Protein AF-A0A1J8PNR6-F1 (afdb_monomer_lite)

InterPro domains:
  IPR013783 Immunoglobulin-like fold [G3DSA:2.60.40.10] (1-78)
  IPR015919 Cadherin-like superfamily [SSF49313] (78-175)
  IPR044016 Bacterial Ig-like domain 13 [PF19077] (1-77)

Organism: NCBI:txid2360

Foldseek 3Di:
DLAAQDPQDDDPDADPQKFKWKFKDFQNDDTDPIDGSVRVNCQCPDPPNFGKIWIKIWIAHPVGDIDIDIDIGTHDNDAKDWDDDDQEFEDEAQDDQPDFGDWTWIDDPPDDTLVQKFKDWDDDVSVQWDADGRTRTIGGPDGGHDWDWADKTWMWIAGNNGHIDIDIHTYTHDNWDWDKDKDWPQDDPPPDCDPRSVVPTDIDMDTDTPDDDPGD

Secondary structure (DSSP, 8-state):
--EES----PPPSPPTTPEEEEEEEETT-PBPPPB-HHHHHHHHHSTT--EEEEEEEEEE-TTS-EEEEEEEEEE--PPPEE----SEEEEETT--TTS-SEE--EESTT--TTTT-EEEE-SSGGGTEEE-TTT-EEEESS---S-EEEEEEEEEEE-TT--EEEEEEEEEEE--EEEEEEEEES--SSS---HHHHHH-EEEEEEEEES-----

pLDDT: mean 89.42, std 10.33, range [44.31, 98.19]

Structure (mmCIF, N/CA/C/O backbone):
data_AF-A0A1J8PNR6-F1
#
_entry.id   AF-A0A1J8PNR6-F1
#
loop_
_atom_site.group_PDB
_atom_site.id
_atom_site.type_symbol
_atom_site.label_atom_id
_atom_site.label_alt_id
_atom_site.label_comp_id
_atom_site.label_asym_id
_atom_site.label_entity_id
_atom_site.label_seq_id
_atom_site.pdbx_PDB_ins_code
_atom_site.Cartn_x
_atom_site.Cartn_y
_atom_site.Cartn_z
_atom_site.occupancy
_atom_site.B_iso_or_equiv
_atom_site.auth_seq_id
_atom_site.auth_comp_id
_atom_site.auth_asym_id
_atom_site.auth_atom_id
_atom_site.pdbx_PDB_model_num
ATOM 1 N N . ASP A 1 1 ? -11.892 -9.044 6.039 1.00 61.62 1 ASP A N 1
ATOM 2 C CA . ASP A 1 1 ? -10.917 -9.001 7.155 1.00 61.62 1 ASP A CA 1
ATOM 3 C C . ASP A 1 1 ? -11.499 -8.114 8.256 1.00 61.62 1 ASP A C 1
ATOM 5 O O . ASP A 1 1 ? -12.235 -7.190 7.960 1.00 61.62 1 ASP A O 1
ATOM 9 N N . ASN A 1 2 ? -11.293 -8.418 9.538 1.00 90.31 2 ASN A N 1
ATOM 10 C CA . ASN A 1 2 ? -11.679 -7.500 10.628 1.00 90.31 2 ASN A CA 1
ATOM 11 C C . ASN A 1 2 ? -10.461 -6.654 11.043 1.00 90.31 2 ASN A C 1
ATOM 13 O O . ASN A 1 2 ? -10.243 -6.456 12.233 1.00 90.31 2 ASN A O 1
ATOM 17 N N . ILE A 1 3 ? -9.630 -6.240 10.086 1.00 94.00 3 ILE A N 1
ATOM 18 C CA . ILE A 1 3 ? -8.398 -5.475 10.315 1.00 94.00 3 ILE A CA 1
ATOM 19 C C . ILE A 1 3 ? -8.701 -4.012 9.976 1.00 94.00 3 ILE A C 1
ATOM 21 O O . ILE A 1 3 ? -9.427 -3.744 9.021 1.00 94.00 3 ILE A O 1
ATOM 25 N N . THR A 1 4 ? -8.239 -3.073 10.795 1.00 94.38 4 THR A N 1
ATOM 26 C CA . THR A 1 4 ? -8.530 -1.645 10.631 1.00 94.38 4 THR A CA 1
ATOM 27 C C . THR A 1 4 ? -7.381 -0.799 11.153 1.00 94.38 4 THR A C 1
ATOM 29 O O . THR A 1 4 ? -6.812 -1.110 12.197 1.00 94.38 4 THR A O 1
ATOM 32 N N . ASN A 1 5 ? -7.117 0.323 10.490 1.00 94.12 5 ASN A N 1
ATOM 33 C CA . ASN A 1 5 ? -6.246 1.383 10.998 1.00 94.12 5 ASN A CA 1
ATOM 34 C C . ASN A 1 5 ? -6.935 2.378 11.936 1.00 94.12 5 ASN A C 1
ATOM 36 O O . ASN A 1 5 ? -6.314 3.290 12.483 1.00 94.12 5 ASN A O 1
ATOM 40 N N . ASN A 1 6 ? -8.237 2.209 12.147 1.00 93.00 6 ASN A N 1
ATOM 41 C CA . ASN A 1 6 ? -9.024 3.044 13.032 1.00 93.00 6 ASN A CA 1
ATOM 42 C C . ASN A 1 6 ? -9.866 2.171 13.958 1.00 93.00 6 ASN A C 1
ATOM 44 O O . ASN A 1 6 ? -10.861 1.570 13.548 1.00 93.00 6 ASN A O 1
ATOM 48 N N . GLY A 1 7 ? -9.474 2.134 15.229 1.00 91.81 7 GLY A N 1
ATOM 49 C CA . GLY A 1 7 ? -10.175 1.370 16.254 1.00 91.81 7 GLY A CA 1
ATOM 50 C C . GLY A 1 7 ? -11.389 2.079 16.853 1.00 91.81 7 GLY A C 1
ATOM 51 O O . GLY A 1 7 ? -12.021 1.516 17.739 1.00 91.81 7 GLY A O 1
ATOM 52 N N . ARG A 1 8 ? -11.735 3.305 16.431 1.00 92.31 8 ARG A N 1
ATOM 53 C CA . ARG A 1 8 ? -12.878 4.035 17.006 1.00 92.31 8 ARG A CA 1
ATOM 54 C C . ARG A 1 8 ? -14.197 3.342 16.669 1.00 92.31 8 ARG A C 1
ATOM 56 O O . ARG A 1 8 ? -14.485 3.042 15.513 1.00 92.31 8 ARG A O 1
ATOM 63 N N . LEU A 1 9 ? -15.042 3.180 17.683 1.00 92.69 9 LEU A N 1
ATOM 64 C CA . LEU A 1 9 ? -16.390 2.640 17.538 1.00 92.69 9 LEU A CA 1
ATOM 65 C C . LEU A 1 9 ? -17.426 3.756 17.626 1.00 92.69 9 LEU A C 1
ATOM 67 O O . LEU A 1 9 ? -17.323 4.661 18.451 1.00 92.69 9 LEU A O 1
ATOM 71 N N . THR A 1 10 ? -18.442 3.669 16.771 1.00 88.56 10 THR A N 1
ATOM 72 C CA . THR A 1 10 ? -19.614 4.545 16.833 1.00 88.56 10 THR A CA 1
ATOM 73 C C . THR A 1 10 ? -20.756 3.780 17.486 1.00 88.56 10 THR A C 1
ATOM 75 O O . THR A 1 10 ? -21.118 2.701 17.018 1.00 88.56 10 THR A O 1
ATOM 78 N N . VAL A 1 11 ? -21.329 4.338 18.552 1.00 89.31 11 VAL A N 1
ATOM 79 C CA . VAL A 1 11 ? -22.520 3.794 19.220 1.00 89.31 11 VAL A CA 1
ATOM 80 C C . VAL A 1 11 ? -23.723 4.611 18.764 1.00 89.31 11 VAL A C 1
ATOM 82 O O . VAL A 1 11 ? -23.753 5.826 18.944 1.00 89.31 11 VAL A O 1
ATOM 85 N N . ALA A 1 12 ? -24.690 3.954 18.130 1.00 86.31 12 ALA A N 1
ATOM 86 C CA . ALA A 1 12 ? -25.916 4.581 17.641 1.00 86.31 12 ALA A CA 1
ATOM 87 C C . ALA A 1 12 ? -27.102 4.287 18.574 1.00 86.31 12 ALA A C 1
ATOM 89 O O . ALA A 1 12 ? -27.049 3.349 19.365 1.00 86.31 12 ALA A O 1
ATOM 90 N N . ASN A 1 13 ? -28.188 5.056 18.429 1.00 83.69 13 ASN A N 1
ATOM 91 C CA . ASN A 1 13 ? -29.451 4.890 19.168 1.00 83.69 13 ASN A CA 1
ATOM 92 C C . ASN A 1 13 ? -29.333 5.051 20.695 1.00 83.69 13 ASN A C 1
ATOM 94 O O . ASN A 1 13 ? -30.033 4.379 21.445 1.00 83.69 13 ASN A O 1
ATOM 98 N N . VAL A 1 14 ? -28.455 5.949 21.144 1.00 85.75 14 VAL A N 1
ATOM 99 C CA . VAL A 1 14 ? -28.287 6.288 22.562 1.00 85.75 14 VAL A CA 1
ATOM 100 C C . VAL A 1 14 ? -29.229 7.440 22.916 1.00 85.75 14 VAL A C 1
ATOM 102 O O . VAL A 1 14 ? -29.242 8.461 22.222 1.00 85.75 14 VAL A O 1
ATOM 105 N N . SER A 1 15 ? -30.031 7.276 23.966 1.00 89.75 15 SER A N 1
ATOM 106 C CA . SER A 1 15 ? -30.947 8.306 24.459 1.00 89.75 15 SER A CA 1
ATOM 107 C C . SER A 1 15 ? -30.230 9.288 25.385 1.00 89.75 15 SER A C 1
ATOM 109 O O . SER A 1 15 ? -29.189 8.995 25.973 1.00 89.75 15 SER A O 1
ATOM 111 N N . ASN A 1 16 ? -30.788 10.492 25.528 1.00 83.88 16 ASN A N 1
ATOM 112 C CA . ASN A 1 16 ? -30.231 11.478 26.449 1.00 83.88 16 ASN A CA 1
ATOM 113 C C . ASN A 1 16 ? -30.354 10.983 27.901 1.00 83.88 16 ASN A C 1
ATOM 115 O O . ASN A 1 16 ? -31.462 10.719 28.364 1.00 83.88 16 ASN A O 1
ATOM 119 N N . GLY A 1 17 ? -29.227 10.909 28.611 1.00 84.81 17 GLY A N 1
ATOM 120 C CA . GLY A 1 17 ? -29.148 10.377 29.976 1.00 84.81 17 GLY A CA 1
ATOM 121 C C . GLY A 1 17 ? -28.680 8.922 30.072 1.00 84.81 17 GLY A C 1
ATOM 122 O O . GLY A 1 17 ? -28.432 8.459 31.184 1.00 84.81 17 GLY A O 1
ATOM 123 N N . ASP A 1 18 ? -28.502 8.223 28.947 1.00 93.50 18 ASP A N 1
ATOM 124 C CA . ASP A 1 18 ? -27.910 6.885 28.940 1.00 93.50 18 ASP A CA 1
ATOM 125 C C . ASP A 1 18 ? -26.406 6.951 29.240 1.00 93.50 18 ASP A C 1
ATOM 127 O O . ASP A 1 18 ? -25.687 7.854 28.801 1.00 93.50 18 ASP A O 1
ATOM 131 N N . THR A 1 19 ? -25.910 5.950 29.961 1.00 93.94 19 THR A N 1
ATOM 132 C CA . THR A 1 19 ? -24.484 5.778 30.252 1.00 93.94 19 THR A CA 1
ATOM 133 C C . THR A 1 19 ? -23.892 4.706 29.344 1.00 93.94 19 THR A C 1
ATOM 135 O O . THR A 1 19 ? -24.400 3.587 29.290 1.00 93.94 19 THR A O 1
ATOM 138 N N . ILE A 1 20 ? -22.789 5.025 28.658 1.00 95.31 20 ILE A N 1
ATOM 139 C CA . ILE A 1 20 ? -22.058 4.085 27.796 1.00 95.31 20 ILE A CA 1
ATOM 140 C C . ILE A 1 20 ? -20.791 3.622 28.511 1.00 95.31 20 ILE A C 1
ATOM 142 O O . ILE A 1 20 ? -19.950 4.438 28.889 1.00 95.31 20 ILE A O 1
ATOM 146 N N . THR A 1 21 ? -20.639 2.308 28.638 1.00 96.25 21 THR A N 1
ATOM 147 C CA . THR A 1 21 ? -19.470 1.654 29.229 1.00 96.25 21 THR A CA 1
ATOM 148 C C . THR A 1 21 ? -18.793 0.751 28.206 1.00 96.25 21 THR A C 1
ATOM 150 O O . THR A 1 21 ? -19.449 -0.052 27.544 1.00 96.25 21 THR A O 1
ATOM 153 N N . TYR A 1 22 ? -17.472 0.842 28.108 1.00 97.06 22 TYR A N 1
ATOM 154 C CA . TYR A 1 22 ? -16.640 -0.010 27.266 1.00 97.06 22 TYR A CA 1
ATOM 155 C C . TYR A 1 22 ? -15.868 -1.003 28.135 1.00 97.06 22 TYR A C 1
ATOM 157 O O . TYR A 1 22 ? -15.143 -0.614 29.049 1.00 97.06 22 TYR A O 1
ATOM 165 N N . LEU A 1 23 ? -15.998 -2.292 27.826 1.00 96.88 23 LEU A N 1
ATOM 166 C CA . LEU A 1 23 ? -15.181 -3.370 28.376 1.00 96.88 23 LEU A CA 1
ATOM 167 C C . LEU A 1 23 ? -14.271 -3.891 27.266 1.00 96.88 23 LEU A C 1
ATOM 169 O O . LEU A 1 23 ? -14.725 -4.560 26.334 1.00 96.88 23 LEU A O 1
ATOM 173 N N . VAL A 1 24 ? -12.987 -3.553 27.352 1.00 96.38 24 VAL A N 1
ATOM 174 C CA . VAL A 1 24 ? -11.998 -3.870 26.320 1.00 96.38 24 VAL A CA 1
ATOM 175 C C . VAL A 1 24 ? -11.143 -5.046 26.761 1.00 96.38 24 VAL A C 1
ATOM 177 O O . VAL A 1 24 ? -10.619 -5.058 27.868 1.00 96.38 24 VAL A O 1
ATOM 180 N N . THR A 1 25 ? -10.963 -6.018 25.878 1.00 95.88 25 THR A N 1
ATOM 181 C CA . THR A 1 25 ? -9.967 -7.082 26.017 1.00 95.88 25 THR A CA 1
ATOM 182 C C . THR A 1 25 ? -8.976 -6.960 24.868 1.00 95.88 25 THR A C 1
ATOM 184 O O . THR A 1 25 ? -9.392 -6.966 23.708 1.00 95.88 25 THR A O 1
ATOM 187 N N . LYS A 1 26 ? -7.683 -6.845 25.188 1.00 94.31 26 LYS A N 1
ATOM 188 C CA . LYS A 1 26 ? -6.588 -6.778 24.213 1.00 94.31 26 LYS A CA 1
ATOM 189 C C . LYS A 1 26 ? -5.807 -8.095 24.204 1.00 94.31 26 LYS A C 1
ATOM 191 O O . LYS A 1 26 ? -5.558 -8.659 25.267 1.00 94.31 26 LYS A O 1
ATOM 196 N N . ASP A 1 27 ? -5.457 -8.583 23.016 1.00 94.06 27 ASP A N 1
ATOM 197 C CA . ASP A 1 27 ? -4.595 -9.750 22.768 1.00 94.06 27 ASP A CA 1
ATOM 198 C C . ASP A 1 27 ? -4.999 -11.015 23.539 1.00 94.06 27 ASP A C 1
ATOM 200 O O . ASP A 1 27 ? -4.163 -11.773 24.025 1.00 94.06 27 ASP A O 1
ATOM 204 N N . ASN A 1 28 ? -6.314 -11.246 23.651 1.00 89.62 28 ASN A N 1
ATOM 205 C CA . ASN A 1 28 ? -6.910 -12.351 24.416 1.00 89.62 28 ASN A CA 1
ATOM 206 C C . ASN A 1 28 ? -6.508 -12.379 25.905 1.00 89.62 28 ASN A C 1
ATOM 208 O O . ASN A 1 28 ? -6.593 -13.422 26.554 1.00 89.62 28 ASN A O 1
ATOM 212 N N . GLY A 1 29 ? -6.067 -11.240 26.444 1.00 91.81 29 GLY A N 1
ATOM 213 C CA . GLY A 1 29 ? -5.767 -11.063 27.858 1.00 91.81 29 GLY A CA 1
ATOM 214 C C . GLY A 1 29 ? -7.022 -10.987 28.729 1.00 91.81 29 GLY A C 1
ATOM 215 O O . GLY A 1 29 ? -8.125 -11.367 28.335 1.00 91.81 29 GLY A O 1
ATOM 216 N N . MET A 1 30 ? -6.861 -10.471 29.945 1.00 92.88 30 MET A N 1
ATOM 217 C CA . MET A 1 30 ? -8.008 -10.170 30.802 1.00 92.88 30 MET A CA 1
ATOM 218 C C . MET A 1 30 ? -8.717 -8.890 30.337 1.00 92.88 30 MET A C 1
ATOM 220 O O . MET A 1 30 ? -8.054 -7.992 29.806 1.00 92.88 30 MET A O 1
ATOM 224 N N . PRO A 1 31 ? -10.037 -8.763 30.574 1.00 93.62 31 PRO A N 1
ATOM 225 C CA . PRO A 1 31 ? -10.732 -7.499 30.386 1.00 93.62 31 PRO A CA 1
ATOM 226 C C . PRO A 1 31 ? -10.074 -6.386 31.204 1.00 93.62 31 PRO A C 1
ATOM 228 O O . PRO A 1 31 ? -9.762 -6.560 32.385 1.00 93.62 31 PRO A O 1
ATOM 231 N N . LEU A 1 32 ? -9.872 -5.241 30.565 1.00 93.88 32 LEU A N 1
ATOM 232 C CA . LEU A 1 32 ? -9.411 -4.021 31.207 1.00 93.88 32 LEU A CA 1
ATOM 233 C C . LEU A 1 32 ? -10.507 -3.438 32.104 1.00 93.88 32 LEU A C 1
ATOM 235 O O . LEU A 1 32 ? -11.669 -3.854 32.069 1.00 93.88 32 LEU A O 1
ATOM 239 N N . VAL A 1 33 ? -10.124 -2.442 32.901 1.00 95.81 33 VAL A N 1
ATOM 240 C CA . VAL A 1 33 ? -11.075 -1.650 33.686 1.00 95.81 33 VAL A CA 1
ATOM 241 C C . VAL A 1 33 ? -12.100 -1.019 32.744 1.00 95.81 33 VAL A C 1
ATOM 243 O O . VAL A 1 33 ? -11.757 -0.594 31.643 1.00 95.81 33 VAL A O 1
ATOM 246 N N . ALA A 1 34 ? -13.358 -0.987 33.183 1.00 96.56 34 ALA A N 1
ATOM 247 C CA . ALA A 1 34 ? -14.445 -0.353 32.456 1.00 96.56 34 ALA A CA 1
ATOM 248 C C . ALA A 1 34 ? -14.114 1.112 32.139 1.00 96.56 34 ALA A C 1
ATOM 250 O O . ALA A 1 34 ? -13.692 1.852 33.023 1.00 96.56 34 ALA A O 1
ATOM 251 N N . MET A 1 35 ? -14.321 1.506 30.884 1.00 96.06 35 MET A N 1
ATOM 252 C CA . MET A 1 35 ? -13.993 2.837 30.373 1.00 96.06 35 MET A CA 1
ATOM 253 C C . MET A 1 35 ? -15.259 3.582 29.953 1.00 96.06 35 MET A C 1
ATOM 255 O O . MET A 1 35 ? -16.192 2.999 29.391 1.00 96.06 35 MET A O 1
ATOM 259 N N . THR A 1 36 ? -15.263 4.891 30.155 1.00 95.25 36 THR A N 1
ATOM 260 C CA . THR A 1 36 ? -16.152 5.823 29.455 1.00 95.25 36 THR A CA 1
ATOM 261 C C . THR A 1 36 ? -15.793 5.901 27.964 1.00 95.25 36 THR A C 1
ATOM 263 O O . THR A 1 36 ? -14.753 5.411 27.519 1.00 95.25 36 THR A O 1
ATOM 266 N N . ALA A 1 37 ? -16.638 6.550 27.159 1.00 92.19 37 ALA A N 1
ATOM 267 C CA . ALA A 1 37 ? -16.358 6.756 25.735 1.00 92.19 37 ALA A CA 1
ATOM 268 C C . ALA A 1 37 ? -15.079 7.583 25.471 1.00 92.19 37 ALA A C 1
ATOM 270 O O . ALA A 1 37 ? -14.366 7.332 24.495 1.00 92.19 37 ALA A O 1
ATOM 271 N N . GLU A 1 38 ? -14.778 8.557 26.334 1.00 93.19 38 GLU A N 1
ATOM 272 C CA . GLU A 1 38 ? -13.582 9.403 26.229 1.00 93.19 38 GLU A CA 1
ATOM 273 C C . GLU A 1 38 ? -12.309 8.628 26.590 1.00 93.19 38 GLU A C 1
ATOM 275 O O . GLU A 1 38 ? -11.324 8.663 25.847 1.00 93.19 38 GLU A O 1
ATOM 280 N N . GLU A 1 39 ? -12.352 7.856 27.678 1.00 95.44 39 GLU A N 1
ATOM 281 C CA . GLU A 1 39 ? -11.249 6.979 28.085 1.00 95.44 39 GLU A CA 1
ATOM 282 C C . GLU A 1 39 ? -10.976 5.907 27.030 1.00 95.44 39 GLU A C 1
ATOM 284 O O . GLU A 1 39 ? -9.821 5.678 26.678 1.00 95.44 39 GLU A O 1
ATOM 289 N N . TYR A 1 40 ? -12.025 5.310 26.457 1.00 94.94 40 TYR A N 1
ATOM 290 C CA . TYR A 1 40 ? -11.883 4.360 25.357 1.00 94.94 40 TYR A CA 1
ATOM 291 C C . TYR A 1 40 ? -11.219 4.994 24.130 1.00 94.94 40 TYR A C 1
ATOM 293 O O . TYR A 1 40 ? -10.303 4.409 23.551 1.00 94.94 40 TYR A O 1
ATOM 301 N N . THR A 1 41 ? -11.648 6.202 23.749 1.00 93.56 41 THR A N 1
ATOM 302 C CA . THR A 1 41 ? -11.045 6.929 22.623 1.00 93.56 41 THR A CA 1
ATOM 303 C C . THR A 1 41 ? -9.567 7.194 22.890 1.00 93.56 41 THR A C 1
ATOM 305 O O . THR A 1 41 ? -8.739 6.912 22.032 1.00 93.56 41 THR A O 1
ATOM 308 N N . THR A 1 42 ? -9.228 7.654 24.094 1.00 94.00 42 THR A N 1
ATOM 309 C CA . THR A 1 42 ? -7.837 7.890 24.504 1.00 94.00 42 THR A CA 1
ATOM 310 C C . THR A 1 42 ? -7.017 6.602 24.454 1.00 94.00 42 THR A C 1
ATOM 312 O O . THR A 1 42 ? -5.907 6.590 23.918 1.00 94.00 42 THR A O 1
ATOM 315 N N . TYR A 1 43 ? -7.577 5.501 24.960 1.00 93.25 43 TYR A N 1
ATOM 316 C CA . TYR A 1 43 ? -6.927 4.196 24.981 1.00 93.25 43 TYR A CA 1
ATOM 317 C C . TYR A 1 43 ? -6.620 3.688 23.567 1.00 93.25 43 TYR A C 1
ATOM 319 O O . TYR A 1 43 ? -5.476 3.328 23.283 1.00 93.25 43 TYR A O 1
ATOM 327 N N . ILE A 1 44 ? -7.604 3.716 22.663 1.00 92.88 44 ILE A N 1
ATOM 328 C CA . ILE A 1 44 ? -7.469 3.150 21.313 1.00 92.88 44 ILE A CA 1
ATOM 329 C C . ILE A 1 44 ? -6.595 3.996 20.373 1.00 92.88 44 ILE A C 1
ATOM 331 O O . ILE A 1 44 ? -6.188 3.509 19.324 1.00 92.88 44 ILE A O 1
ATOM 335 N N . THR A 1 45 ? -6.286 5.247 20.733 1.00 91.00 45 THR A N 1
ATOM 336 C CA . THR A 1 45 ? -5.393 6.129 19.955 1.00 91.00 45 THR A CA 1
ATOM 337 C C . THR A 1 45 ? -3.987 6.282 20.540 1.00 91.00 45 THR A C 1
ATOM 339 O O . THR A 1 45 ? -3.148 6.929 19.916 1.00 91.00 45 THR A O 1
ATOM 342 N N . SER A 1 46 ? -3.723 5.729 21.729 1.00 88.69 46 SER A N 1
ATOM 343 C CA . SER A 1 46 ? -2.412 5.793 22.402 1.00 88.69 46 SER A CA 1
ATOM 344 C C . SER A 1 46 ? -1.317 5.011 21.657 1.00 88.69 46 SER A C 1
ATOM 346 O O . SER A 1 46 ? -1.612 4.330 20.686 1.00 88.69 46 SER A O 1
ATOM 348 N N . ASP A 1 47 ? -0.043 5.103 22.049 1.00 80.94 47 ASP A N 1
ATOM 349 C CA . ASP A 1 47 ? 1.047 4.336 21.414 1.00 80.94 47 ASP A CA 1
ATOM 350 C C . ASP A 1 47 ? 1.019 2.837 21.769 1.00 80.94 47 ASP A C 1
ATOM 352 O O . ASP A 1 47 ? 0.505 2.444 22.813 1.00 80.94 47 ASP A O 1
ATOM 356 N N . ASN A 1 48 ? 1.598 1.984 20.907 1.00 77.12 48 ASN A N 1
ATOM 357 C CA . ASN A 1 48 ? 1.618 0.513 21.065 1.00 77.12 48 ASN A CA 1
ATOM 358 C C . ASN A 1 48 ? 0.217 -0.121 21.204 1.00 77.12 48 ASN A C 1
ATOM 360 O O . ASN A 1 48 ? -0.004 -1.110 21.911 1.00 77.12 48 ASN A O 1
ATOM 364 N N . LYS A 1 49 ? -0.747 0.483 20.514 1.00 86.75 49 LYS A N 1
ATOM 365 C CA . LYS A 1 49 ? -2.157 0.098 20.471 1.00 86.75 49 LYS A CA 1
ATOM 366 C C . LYS A 1 49 ? -2.482 -0.944 19.409 1.00 86.75 49 LYS A C 1
ATOM 368 O O . LYS A 1 49 ? -3.579 -1.470 19.434 1.00 86.75 49 LYS A O 1
ATOM 373 N N . ASP A 1 50 ? -1.546 -1.314 18.551 1.00 93.00 50 ASP A N 1
ATOM 374 C CA . ASP A 1 50 ? -1.795 -2.377 17.579 1.00 93.00 50 ASP A CA 1
ATOM 375 C C . ASP A 1 50 ? -2.011 -3.720 18.297 1.00 93.00 50 ASP A C 1
ATOM 377 O O . ASP A 1 50 ? -1.522 -3.922 19.417 1.00 93.00 50 ASP A O 1
ATOM 381 N N . GLY A 1 51 ? -2.799 -4.608 17.693 1.00 93.56 51 GLY A N 1
ATOM 382 C CA . GLY A 1 51 ? -3.118 -5.926 18.243 1.00 93.56 51 GLY A CA 1
ATOM 383 C C . GLY A 1 51 ? -4.584 -6.320 18.093 1.00 93.56 51 GLY A C 1
ATOM 384 O O . GLY A 1 51 ? -5.372 -5.670 17.406 1.00 93.56 51 GLY A O 1
ATOM 385 N N . ASN A 1 52 ? -4.963 -7.413 18.749 1.00 95.19 52 ASN A N 1
ATOM 386 C CA . ASN A 1 52 ? -6.317 -7.956 18.685 1.00 95.19 52 ASN A CA 1
ATOM 387 C C . ASN A 1 52 ? -7.199 -7.335 19.767 1.00 95.19 52 ASN A C 1
ATOM 389 O O . ASN A 1 52 ? -6.847 -7.338 20.944 1.00 95.19 52 ASN A O 1
ATOM 393 N N . TYR A 1 53 ? -8.387 -6.880 19.387 1.00 96.31 53 TYR A N 1
ATOM 394 C CA . TYR A 1 53 ? -9.351 -6.245 20.273 1.00 96.31 53 TYR A CA 1
ATOM 395 C C . TYR A 1 53 ? -10.671 -7.002 20.287 1.00 96.31 53 TYR A C 1
ATOM 397 O O . TYR A 1 53 ? -11.208 -7.389 19.249 1.00 96.31 53 TYR A O 1
ATOM 405 N N . SER A 1 54 ? -11.224 -7.146 21.486 1.00 96.62 54 SER A N 1
ATOM 406 C CA . SER A 1 54 ? -12.606 -7.541 21.734 1.00 96.62 54 SER A CA 1
ATOM 407 C C . SER A 1 54 ? -13.229 -6.496 22.650 1.00 96.62 54 SER A C 1
ATOM 409 O O . SER A 1 54 ? -12.833 -6.353 23.807 1.00 96.62 54 SER A O 1
ATOM 411 N N . VAL A 1 55 ? -14.153 -5.707 22.109 1.00 96.69 55 VAL A N 1
ATOM 412 C CA . VAL A 1 55 ? -14.765 -4.569 22.796 1.00 96.69 55 VAL A CA 1
ATOM 413 C C . VAL A 1 55 ? -16.243 -4.858 22.992 1.00 96.69 55 VAL A C 1
ATOM 415 O O . VAL A 1 55 ? -17.005 -4.913 22.023 1.00 96.69 55 VAL A O 1
ATOM 418 N N . LYS A 1 56 ? -16.650 -5.051 24.250 1.00 96.69 56 LYS A N 1
ATOM 419 C CA . LYS A 1 56 ? -18.060 -5.088 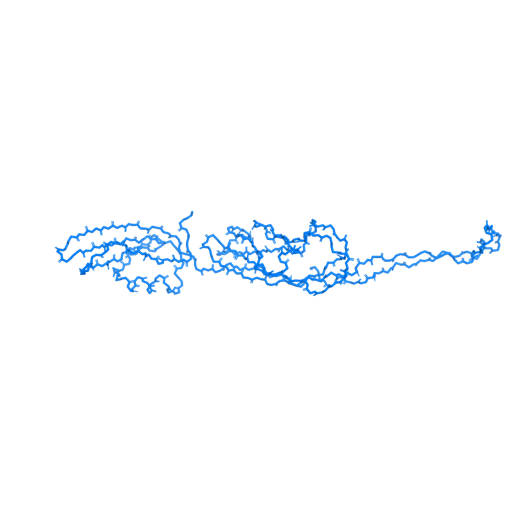24.635 1.00 96.69 56 LYS A CA 1
ATOM 420 C C . LYS A 1 56 ? -18.492 -3.683 25.035 1.00 96.69 56 LYS A C 1
ATOM 422 O O . LYS A 1 56 ? -17.947 -3.110 25.974 1.00 96.69 56 LYS A O 1
ATOM 427 N N . VAL A 1 57 ? -19.476 -3.146 24.332 1.00 96.69 57 VAL A N 1
ATOM 428 C CA . VAL A 1 57 ? -20.121 -1.874 24.657 1.00 96.69 57 VAL A CA 1
ATOM 429 C C . VAL A 1 57 ? -21.412 -2.182 25.396 1.00 96.69 57 VAL A C 1
ATOM 431 O O . VAL A 1 57 ? -22.219 -2.960 24.898 1.00 96.69 57 VAL A O 1
ATOM 434 N N . ILE A 1 58 ? -21.597 -1.583 26.567 1.00 95.56 58 ILE A N 1
ATOM 435 C CA . ILE A 1 58 ? -22.800 -1.694 27.392 1.00 95.56 58 ILE A CA 1
ATOM 436 C C . ILE A 1 58 ? -23.438 -0.310 27.466 1.00 95.56 58 ILE A C 1
ATOM 438 O O . ILE A 1 58 ? -22.768 0.663 27.811 1.00 95.56 58 ILE A O 1
ATOM 442 N N . VAL A 1 59 ? -24.724 -0.226 27.146 1.00 95.75 59 VAL A N 1
ATOM 443 C CA . VAL A 1 59 ? -25.543 0.977 27.307 1.00 95.75 59 VAL A CA 1
ATOM 444 C C . VAL A 1 59 ? -26.515 0.727 28.448 1.00 95.75 59 VAL A C 1
ATOM 446 O O . VAL A 1 59 ? -27.221 -0.281 28.433 1.00 95.75 59 VAL A O 1
ATOM 449 N N . THR A 1 60 ? -26.539 1.634 29.419 1.00 95.12 60 THR A N 1
ATOM 450 C CA 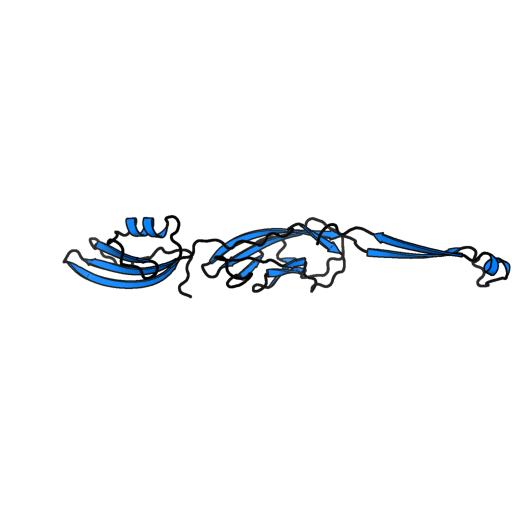. THR A 1 60 ? -27.439 1.592 30.574 1.00 95.12 60 THR A CA 1
ATOM 451 C C . THR A 1 60 ? -28.325 2.828 30.553 1.00 95.12 60 THR A C 1
ATOM 453 O O . THR A 1 60 ? -27.798 3.942 30.577 1.00 95.12 60 THR A O 1
ATOM 456 N N . ASP A 1 61 ? -29.643 2.651 30.512 1.00 94.00 61 ASP A N 1
ATOM 457 C CA . ASP A 1 61 ? -30.579 3.776 30.573 1.00 94.00 61 ASP A CA 1
ATOM 458 C C . ASP A 1 61 ? -30.675 4.373 31.990 1.00 94.00 61 ASP A C 1
ATOM 460 O O . ASP A 1 61 ? -30.181 3.811 32.973 1.00 94.00 61 ASP A O 1
ATOM 464 N N . ALA A 1 62 ? -31.341 5.523 32.118 1.00 91.75 62 ALA A N 1
ATOM 465 C CA . ALA A 1 62 ? -31.524 6.192 33.409 1.00 91.75 62 ALA A CA 1
ATOM 466 C C . ALA A 1 62 ? -32.332 5.367 34.438 1.00 91.75 62 ALA A C 1
ATOM 468 O O . ALA A 1 62 ? -32.266 5.650 35.635 1.00 91.75 62 ALA A O 1
ATOM 469 N N . ALA A 1 63 ? -33.097 4.365 33.990 1.00 93.69 63 ALA A N 1
ATOM 470 C CA . ALA A 1 63 ? -33.843 3.442 34.845 1.00 93.69 63 ALA A CA 1
ATOM 471 C C . ALA A 1 63 ? -33.022 2.196 35.244 1.00 93.69 63 ALA A C 1
ATOM 473 O O . ALA A 1 63 ? -33.482 1.406 36.070 1.00 93.69 63 ALA A O 1
ATOM 474 N N . GLY A 1 64 ? -31.810 2.033 34.701 1.00 92.69 64 GLY A N 1
ATOM 475 C CA . GLY A 1 64 ? -30.908 0.914 34.959 1.00 92.69 64 GLY A CA 1
ATOM 476 C C . GLY A 1 64 ? -31.066 -0.278 34.010 1.00 92.69 64 GLY A C 1
ATOM 477 O O . GLY A 1 64 ? -30.433 -1.309 34.245 1.00 92.69 64 GLY A O 1
ATOM 478 N N . ASN A 1 65 ? -31.876 -0.180 32.951 1.00 93.69 65 ASN A N 1
ATOM 479 C CA . ASN A 1 65 ? -31.962 -1.235 31.939 1.00 93.69 65 ASN A CA 1
ATOM 480 C C . ASN A 1 65 ? -30.698 -1.236 31.084 1.00 93.69 65 ASN A C 1
ATOM 482 O O . ASN A 1 65 ? -30.216 -0.175 30.690 1.00 93.69 65 ASN A O 1
ATOM 486 N N . THR A 1 66 ? -30.186 -2.424 30.765 1.00 94.94 66 THR A N 1
ATOM 487 C CA . THR A 1 66 ? -28.939 -2.573 30.014 1.00 94.94 66 THR A CA 1
ATOM 488 C C . THR A 1 66 ? -29.141 -3.273 28.675 1.00 94.94 66 THR A C 1
ATOM 490 O O . THR A 1 66 ? -29.970 -4.171 28.529 1.00 94.94 66 THR A O 1
ATOM 493 N N . SER A 1 67 ? -28.337 -2.873 27.695 1.00 94.75 67 SER A N 1
ATOM 494 C CA . SER A 1 67 ? -28.137 -3.575 26.428 1.00 94.75 67 SER A CA 1
ATOM 495 C C . SER A 1 67 ? -26.645 -3.631 26.129 1.00 94.75 67 SER A C 1
ATOM 497 O O . SER A 1 67 ? -25.924 -2.683 26.440 1.00 94.75 67 SER A O 1
ATOM 499 N N . ASP A 1 68 ? -26.171 -4.702 25.493 1.00 95.25 68 ASP A N 1
ATOM 500 C CA . ASP A 1 68 ? -24.765 -4.829 25.118 1.00 95.25 68 ASP A CA 1
ATOM 501 C C . ASP A 1 68 ? -24.540 -5.311 23.682 1.00 95.25 68 ASP A C 1
ATOM 503 O O . ASP A 1 68 ? -25.386 -5.964 23.073 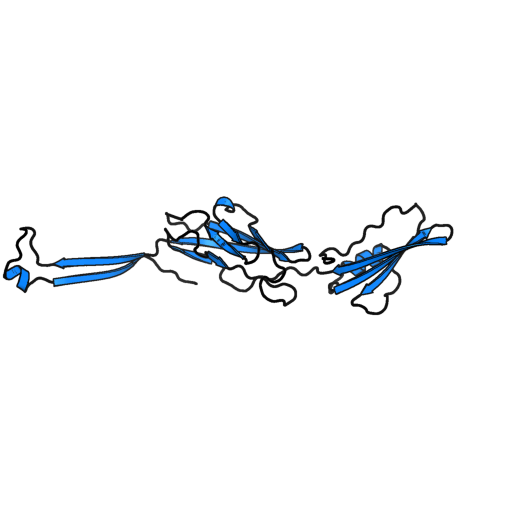1.00 95.25 68 ASP A O 1
ATOM 507 N N . ALA A 1 69 ? -23.377 -4.957 23.136 1.00 95.56 69 ALA A N 1
ATOM 508 C CA . ALA A 1 69 ? -22.904 -5.385 21.826 1.00 95.56 69 ALA A CA 1
ATOM 509 C C . ALA A 1 69 ? -21.406 -5.701 21.883 1.00 95.56 69 ALA A C 1
ATOM 511 O O . ALA A 1 69 ? -20.646 -5.013 22.562 1.00 95.56 69 ALA A O 1
ATOM 512 N N . LEU A 1 70 ? -20.972 -6.725 21.147 1.00 95.25 70 LEU A N 1
ATOM 513 C CA . LEU A 1 70 ? -19.574 -7.147 21.073 1.00 95.25 70 LEU A CA 1
ATOM 514 C C . LEU A 1 70 ? -19.015 -6.904 19.669 1.00 95.25 70 LEU A C 1
ATOM 516 O O . LEU A 1 70 ? -19.604 -7.345 18.680 1.00 95.25 70 LEU A O 1
ATOM 520 N N . LYS A 1 71 ? -17.851 -6.258 19.582 1.00 95.88 71 LYS A N 1
ATOM 521 C CA . LYS A 1 71 ? -17.103 -6.085 18.333 1.00 95.88 71 LYS A CA 1
ATOM 522 C C . LYS A 1 71 ? -15.670 -6.570 18.508 1.00 95.88 71 LYS A C 1
ATOM 524 O O . LYS A 1 71 ? -14.976 -6.143 19.425 1.00 95.88 71 LYS A O 1
ATOM 529 N N . THR A 1 72 ? -15.227 -7.428 17.595 1.00 95.94 72 THR A N 1
ATOM 530 C CA . THR A 1 72 ? -13.843 -7.905 17.526 1.00 95.94 72 THR A CA 1
ATOM 531 C C . THR A 1 72 ? -13.154 -7.378 16.274 1.00 95.94 72 THR A C 1
ATOM 533 O O . THR A 1 72 ? -13.761 -7.401 15.198 1.00 95.94 72 THR A O 1
ATOM 536 N N . PHE A 1 73 ? -11.910 -6.924 16.400 1.00 95.88 73 PHE A N 1
ATOM 537 C CA . PHE A 1 73 ? -11.093 -6.434 15.287 1.00 95.88 73 PHE A CA 1
ATOM 538 C C . PHE A 1 73 ? -9.598 -6.510 15.609 1.00 95.88 73 PHE A C 1
ATOM 540 O O . PHE A 1 73 ? -9.223 -6.633 16.771 1.00 95.88 73 PHE A O 1
ATOM 547 N N . VAL A 1 74 ? -8.754 -6.436 14.586 1.00 95.12 74 VAL A N 1
ATOM 548 C CA . VAL A 1 74 ? -7.315 -6.198 14.716 1.00 95.12 74 VAL A CA 1
ATOM 549 C C . VAL A 1 74 ? -7.082 -4.726 14.423 1.00 95.12 74 VAL A C 1
ATOM 551 O O . VAL A 1 74 ? -7.500 -4.241 13.371 1.00 95.12 74 VAL A O 1
ATOM 554 N N . LEU A 1 75 ? -6.484 -4.016 15.372 1.00 95.19 75 LEU A N 1
ATOM 555 C CA . LEU A 1 75 ? -6.013 -2.659 15.154 1.00 95.19 75 LEU A CA 1
ATOM 556 C C . LEU A 1 75 ? -4.585 -2.731 14.639 1.00 95.19 75 LEU A C 1
ATOM 558 O O . LEU A 1 75 ? -3.740 -3.367 15.269 1.00 95.19 75 LEU A O 1
ATOM 562 N N . ASP A 1 76 ? -4.342 -2.066 13.528 1.00 94.44 76 ASP A N 1
ATOM 563 C CA . ASP A 1 76 ? -3.021 -1.925 12.947 1.00 94.44 76 ASP A CA 1
ATOM 564 C C . ASP A 1 76 ? -2.876 -0.508 12.404 1.00 94.44 76 ASP A C 1
ATOM 566 O O . ASP A 1 76 ? -3.514 -0.132 11.425 1.00 94.44 76 ASP A O 1
ATOM 570 N N . THR A 1 77 ? -2.085 0.299 13.100 1.00 94.25 77 THR A N 1
ATOM 571 C CA . THR A 1 77 ? -1.837 1.708 12.775 1.00 94.25 77 THR A CA 1
ATOM 572 C C . THR A 1 77 ? -0.445 1.932 12.197 1.00 94.25 77 THR A C 1
ATOM 574 O O . THR A 1 77 ? -0.003 3.080 12.063 1.00 94.25 77 THR A O 1
ATOM 577 N N . THR A 1 78 ? 0.272 0.850 11.901 1.00 93.00 78 THR A N 1
ATOM 578 C CA . THR A 1 78 ? 1.641 0.904 11.412 1.00 93.00 78 THR A CA 1
ATOM 579 C C . THR A 1 78 ? 1.616 1.028 9.895 1.00 93.00 78 THR A C 1
ATOM 581 O O . THR A 1 78 ? 1.027 0.223 9.199 1.00 93.00 78 THR A O 1
ATOM 584 N N . ASN A 1 79 ? 2.250 2.070 9.354 1.00 95.69 79 ASN A N 1
ATOM 585 C CA . ASN A 1 79 ? 2.377 2.182 7.902 1.00 95.69 79 ASN A CA 1
ATOM 586 C C . ASN A 1 79 ? 3.332 1.105 7.367 1.00 95.69 79 ASN A C 1
ATOM 588 O O . ASN A 1 79 ? 4.363 0.858 8.009 1.00 95.69 79 ASN A O 1
ATOM 592 N N . PRO A 1 80 ? 3.104 0.602 6.141 1.00 97.12 80 PRO A N 1
ATOM 593 C CA . PRO A 1 80 ? 4.078 -0.245 5.475 1.00 97.12 80 PRO A CA 1
ATOM 594 C C . PRO A 1 80 ? 5.399 0.502 5.248 1.00 97.12 80 PRO A C 1
ATOM 596 O O . PRO A 1 80 ? 5.466 1.740 5.189 1.00 97.12 80 PRO A O 1
ATOM 599 N N . ILE A 1 81 ? 6.476 -0.261 5.104 1.00 96.69 81 ILE A N 1
ATOM 600 C CA . ILE A 1 81 ? 7.836 0.245 4.924 1.00 96.69 81 ILE A CA 1
ATOM 601 C C . ILE A 1 81 ? 8.359 -0.254 3.583 1.00 96.69 81 ILE A C 1
ATOM 603 O O . ILE A 1 81 ? 8.396 -1.456 3.352 1.00 96.69 81 ILE A O 1
ATOM 607 N N . PHE A 1 82 ? 8.782 0.665 2.714 1.00 97.19 82 PHE A N 1
ATOM 608 C CA . PHE A 1 82 ? 9.483 0.307 1.481 1.00 97.19 82 PHE A CA 1
ATOM 609 C C . PHE A 1 82 ? 10.896 -0.201 1.773 1.00 97.19 82 PHE A C 1
ATOM 611 O O . PHE A 1 82 ? 11.595 0.351 2.632 1.00 97.19 82 PHE A O 1
ATOM 618 N N . ASP A 1 83 ? 11.332 -1.195 1.007 1.00 94.88 83 ASP A N 1
ATOM 619 C CA . ASP A 1 83 ? 12.703 -1.687 1.043 1.00 94.88 83 ASP A CA 1
ATOM 620 C C . ASP A 1 83 ? 13.692 -0.613 0.568 1.00 94.88 83 ASP A C 1
ATOM 622 O O . ASP A 1 83 ? 13.388 0.287 -0.223 1.00 94.88 83 ASP A O 1
ATOM 626 N N . GLN A 1 84 ? 14.925 -0.694 1.070 1.00 93.00 84 GLN A N 1
ATOM 627 C CA . GLN A 1 84 ? 15.971 0.247 0.685 1.00 93.00 84 GLN A CA 1
ATOM 628 C C . GLN A 1 84 ? 16.501 -0.088 -0.711 1.00 93.00 84 GLN A C 1
ATOM 630 O O . GLN A 1 84 ? 17.315 -0.995 -0.878 1.00 93.00 84 GLN A O 1
ATOM 635 N N . GLN A 1 85 ? 16.088 0.701 -1.701 1.00 92.19 85 GLN A N 1
ATOM 636 C CA . GLN A 1 85 ? 16.561 0.609 -3.082 1.00 92.19 85 GLN A CA 1
ATOM 637 C C . GLN A 1 85 ? 16.733 1.993 -3.719 1.00 92.19 85 GLN A C 1
ATOM 639 O O . GLN A 1 85 ? 16.167 2.986 -3.256 1.00 92.19 85 GLN A O 1
ATOM 644 N N . SER A 1 86 ? 17.523 2.077 -4.795 1.00 92.88 86 SER A N 1
ATOM 645 C CA . SER A 1 86 ? 17.713 3.337 -5.524 1.00 92.88 86 SER A CA 1
ATOM 646 C C . SER A 1 86 ? 16.398 3.817 -6.126 1.00 92.88 86 SER A C 1
ATOM 648 O O . SER A 1 86 ? 15.741 3.088 -6.859 1.00 92.88 86 SER A O 1
ATOM 650 N N . THR A 1 87 ? 16.045 5.075 -5.881 1.00 93.62 87 THR A N 1
ATOM 651 C CA . THR A 1 87 ? 14.835 5.710 -6.426 1.00 93.62 87 THR A CA 1
ATOM 652 C C . THR A 1 87 ? 15.123 6.558 -7.664 1.00 93.62 87 THR A C 1
ATOM 654 O O . THR A 1 87 ? 14.223 7.203 -8.196 1.00 93.62 87 THR A O 1
ATOM 657 N N . THR A 1 88 ? 16.381 6.588 -8.115 1.00 93.12 88 THR A N 1
ATOM 658 C CA . THR A 1 88 ? 16.790 7.214 -9.376 1.00 93.12 88 THR A CA 1
ATOM 659 C C . THR A 1 88 ? 17.138 6.116 -10.365 1.00 93.12 88 THR A C 1
ATOM 661 O O . THR A 1 88 ? 18.069 5.347 -10.129 1.00 93.12 88 THR A O 1
ATOM 664 N N . ILE A 1 89 ? 16.398 6.053 -11.467 1.00 91.38 89 ILE A N 1
ATOM 665 C CA . ILE A 1 89 ? 16.488 4.982 -12.458 1.00 91.38 89 ILE A CA 1
ATOM 666 C C . ILE A 1 89 ? 16.928 5.570 -13.795 1.00 91.38 89 ILE A C 1
ATOM 668 O O . ILE A 1 89 ? 16.402 6.590 -14.233 1.00 91.38 89 ILE A O 1
ATOM 672 N N . ASN A 1 90 ? 17.861 4.907 -14.477 1.00 91.12 90 ASN A N 1
ATOM 673 C CA . ASN A 1 90 ? 18.204 5.213 -15.863 1.00 91.12 90 ASN A CA 1
ATOM 674 C C . ASN A 1 90 ? 17.757 4.063 -16.766 1.00 91.12 90 ASN A C 1
ATOM 676 O O . ASN A 1 90 ? 18.173 2.927 -16.554 1.00 91.12 90 ASN A O 1
ATOM 680 N N . ILE A 1 91 ? 16.971 4.357 -17.802 1.00 90.31 91 ILE A N 1
ATOM 681 C CA . ILE A 1 91 ? 16.591 3.373 -18.821 1.00 90.31 91 ILE A CA 1
ATOM 682 C C . ILE A 1 91 ? 17.039 3.814 -20.224 1.00 90.31 91 ILE A C 1
ATOM 684 O O . ILE A 1 91 ? 17.064 5.012 -20.515 1.00 90.31 91 ILE A O 1
ATOM 688 N N . PRO A 1 92 ? 17.391 2.884 -21.126 1.00 90.38 92 PRO A N 1
ATOM 689 C CA . PRO A 1 92 ? 17.634 3.217 -22.525 1.00 90.38 92 PRO A CA 1
ATOM 690 C C . PRO A 1 92 ? 16.357 3.658 -23.259 1.00 90.38 92 PRO A C 1
ATOM 692 O O . PRO A 1 92 ? 15.255 3.203 -22.950 1.00 90.38 92 PRO A O 1
ATOM 695 N N . ILE A 1 93 ? 16.507 4.492 -24.290 1.00 91.88 93 ILE A N 1
ATOM 696 C CA . ILE A 1 93 ? 15.455 4.681 -25.302 1.00 91.88 93 ILE A CA 1
ATOM 697 C C . ILE A 1 93 ? 15.124 3.349 -25.999 1.00 91.88 93 ILE A C 1
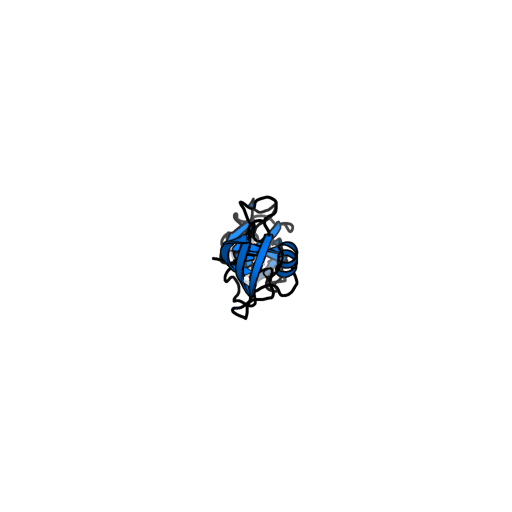ATOM 699 O O . ILE A 1 93 ? 15.973 2.466 -26.122 1.00 91.88 93 ILE A O 1
ATOM 703 N N . ASN A 1 94 ? 13.908 3.238 -26.533 1.00 92.50 94 ASN A N 1
ATOM 704 C CA . ASN A 1 94 ? 13.438 2.122 -27.362 1.00 92.50 94 ASN A CA 1
ATOM 705 C C . ASN A 1 94 ? 13.392 0.747 -26.670 1.00 92.50 94 ASN A C 1
ATOM 707 O O . ASN A 1 94 ? 13.373 -0.281 -27.349 1.00 92.50 94 ASN A O 1
ATOM 711 N N . VAL A 1 95 ? 13.345 0.704 -25.336 1.00 90.62 95 VAL A N 1
ATOM 712 C CA . VAL A 1 95 ? 13.109 -0.549 -24.604 1.00 90.62 95 VAL A CA 1
ATOM 713 C C . VAL A 1 95 ? 11.645 -1.004 -24.720 1.00 90.62 95 VAL A C 1
ATOM 715 O O . VAL A 1 95 ? 10.748 -0.158 -24.819 1.00 90.62 95 VAL A O 1
ATOM 718 N N . PRO A 1 96 ? 11.366 -2.322 -24.710 1.00 94.81 96 PRO A N 1
ATOM 719 C CA . PRO A 1 96 ? 10.001 -2.841 -24.666 1.00 94.81 96 PRO A CA 1
ATOM 720 C C . PRO A 1 96 ? 9.216 -2.332 -23.449 1.00 94.81 96 PRO A C 1
ATOM 722 O O . PRO A 1 96 ? 9.759 -2.180 -22.361 1.00 94.81 96 PRO A O 1
ATOM 725 N N . ILE A 1 97 ? 7.900 -2.166 -23.591 1.00 94.56 97 ILE A N 1
ATOM 726 C CA . ILE A 1 97 ? 7.012 -1.760 -22.480 1.00 94.56 97 ILE A CA 1
ATOM 727 C C . ILE A 1 97 ? 6.891 -2.809 -21.360 1.00 94.56 97 ILE A C 1
ATOM 729 O O . ILE A 1 97 ? 6.356 -2.524 -20.297 1.00 94.56 97 ILE A O 1
ATOM 733 N N . THR A 1 98 ? 7.380 -4.029 -21.586 1.00 95.19 98 THR A N 1
ATOM 734 C CA . THR A 1 98 ? 7.468 -5.089 -20.571 1.00 95.19 98 THR A CA 1
ATOM 735 C C . THR A 1 98 ? 8.726 -4.978 -19.710 1.00 95.19 98 THR A C 1
ATOM 737 O O . THR A 1 98 ? 8.916 -5.789 -18.808 1.00 95.19 98 THR A O 1
ATOM 740 N N . THR A 1 99 ? 9.621 -4.030 -20.001 1.00 94.62 99 THR A N 1
ATOM 741 C CA . THR A 1 99 ? 10.813 -3.786 -19.190 1.00 94.62 99 THR A CA 1
ATOM 742 C C . THR A 1 99 ? 10.406 -3.238 -17.826 1.00 94.62 99 THR A C 1
ATOM 744 O O . THR A 1 99 ? 9.735 -2.209 -17.738 1.00 94.62 99 THR A O 1
ATOM 747 N N . ILE A 1 100 ? 10.848 -3.925 -16.774 1.00 95.56 100 ILE A N 1
ATOM 748 C CA . ILE A 1 100 ? 10.707 -3.480 -15.388 1.00 95.56 100 ILE A CA 1
ATOM 749 C C . ILE A 1 100 ? 11.596 -2.252 -15.196 1.00 95.56 100 ILE A C 1
ATOM 751 O O . ILE A 1 100 ? 12.802 -2.305 -15.435 1.00 95.56 100 ILE A O 1
ATOM 755 N N . ILE A 1 101 ? 10.985 -1.140 -14.804 1.00 93.38 101 ILE A N 1
ATOM 756 C CA . ILE A 1 101 ? 11.678 0.121 -14.508 1.00 93.38 101 ILE A CA 1
ATOM 757 C C . ILE A 1 101 ? 12.040 0.166 -13.034 1.00 93.38 101 ILE A C 1
ATOM 759 O O . ILE A 1 101 ? 13.119 0.614 -12.662 1.00 93.38 101 ILE A O 1
ATOM 763 N N . TYR A 1 102 ? 11.103 -0.271 -12.203 1.00 95.62 102 TYR A N 1
ATOM 764 C CA . TYR A 1 102 ? 11.226 -0.277 -10.763 1.00 95.62 102 TYR A CA 1
ATOM 765 C C . TYR A 1 102 ? 10.381 -1.421 -10.221 1.00 95.62 102 TYR A C 1
ATOM 767 O O . TYR A 1 102 ? 9.287 -1.670 -10.731 1.00 95.62 102 TYR A O 1
ATOM 775 N N . ASP A 1 103 ? 10.905 -2.104 -9.218 1.00 96.62 103 ASP A N 1
ATOM 776 C CA . ASP A 1 103 ? 10.230 -3.194 -8.525 1.00 96.62 103 ASP A CA 1
ATOM 777 C C . ASP A 1 103 ? 9.999 -2.735 -7.091 1.00 96.62 103 ASP A C 1
ATOM 779 O O . ASP A 1 103 ? 10.952 -2.640 -6.320 1.00 96.62 103 ASP A O 1
ATOM 783 N N . ALA A 1 104 ? 8.792 -2.257 -6.789 1.00 96.75 104 ALA A N 1
ATOM 784 C CA . ALA A 1 104 ? 8.506 -1.674 -5.488 1.00 96.75 104 ALA A CA 1
ATOM 785 C C . ALA A 1 104 ? 8.197 -2.773 -4.476 1.00 96.75 104 ALA A C 1
ATOM 787 O O . ALA A 1 104 ? 7.126 -3.360 -4.539 1.00 96.75 104 ALA A O 1
ATOM 788 N N . GLN A 1 105 ? 9.092 -2.956 -3.510 1.00 96.75 105 GLN A N 1
ATOM 789 C CA . GLN A 1 105 ? 8.891 -3.887 -2.408 1.00 96.75 105 GLN A CA 1
ATOM 790 C C . GLN A 1 105 ? 8.577 -3.118 -1.128 1.00 96.75 105 GLN A C 1
ATOM 792 O O . GLN A 1 105 ? 9.270 -2.158 -0.775 1.00 96.75 105 GLN A O 1
ATOM 797 N N . ALA A 1 106 ? 7.536 -3.538 -0.423 1.00 97.56 106 ALA A N 1
ATOM 798 C CA . ALA A 1 106 ? 7.177 -3.024 0.884 1.00 97.56 106 ALA A CA 1
ATOM 799 C C . ALA A 1 106 ? 6.761 -4.160 1.817 1.00 97.56 106 ALA A C 1
ATOM 801 O O . ALA A 1 106 ? 6.214 -5.179 1.396 1.00 97.56 106 ALA A O 1
ATOM 802 N N . THR A 1 107 ? 7.027 -3.961 3.101 1.00 95.69 107 THR A N 1
ATOM 803 C CA . THR A 1 107 ? 6.706 -4.896 4.176 1.00 95.69 107 THR A CA 1
ATOM 804 C C . THR A 1 107 ? 5.788 -4.231 5.187 1.00 95.69 107 THR A C 1
ATOM 806 O O . THR A 1 107 ? 5.902 -3.034 5.461 1.00 95.69 107 THR A O 1
ATOM 809 N N . ASP A 1 108 ? 4.889 -5.023 5.760 1.00 93.75 108 ASP A N 1
ATOM 810 C CA . ASP A 1 108 ? 4.062 -4.634 6.896 1.00 93.75 108 ASP A CA 1
ATOM 811 C C . ASP A 1 108 ? 4.318 -5.579 8.084 1.00 93.75 108 ASP A C 1
ATOM 813 O O . ASP A 1 108 ? 4.504 -6.781 7.891 1.00 93.75 108 ASP A O 1
ATOM 817 N N . LEU A 1 109 ? 4.400 -5.028 9.302 1.00 81.50 109 LEU A N 1
ATOM 818 C CA . LEU A 1 109 ? 4.592 -5.743 10.578 1.00 81.50 109 LEU A CA 1
ATOM 819 C C . LEU A 1 109 ? 5.647 -6.881 10.569 1.00 81.50 109 LEU A C 1
ATOM 821 O O . LEU A 1 109 ? 5.504 -7.890 11.263 1.00 81.50 109 LEU A O 1
ATOM 825 N N . ASN A 1 110 ? 6.759 -6.691 9.846 1.00 72.00 110 ASN A N 1
ATOM 826 C CA . ASN A 1 110 ? 7.837 -7.679 9.629 1.00 72.00 110 ASN A CA 1
ATOM 827 C C . ASN A 1 110 ? 7.420 -8.935 8.834 1.00 72.00 110 ASN A C 1
ATOM 829 O O . ASN A 1 110 ? 8.031 -9.997 8.982 1.00 72.00 110 ASN A O 1
ATOM 833 N N . GLY A 1 111 ? 6.372 -8.834 8.021 1.00 79.19 111 GLY A N 1
ATOM 834 C CA . GLY A 1 111 ? 5.991 -9.846 7.047 1.00 79.19 111 GLY A CA 1
ATOM 835 C C . GLY A 1 111 ? 6.972 -9.956 5.878 1.00 79.19 111 GLY A C 1
ATOM 836 O O . GLY A 1 111 ? 7.938 -9.203 5.760 1.00 79.19 111 GLY A O 1
ATOM 837 N N . ASP A 1 112 ? 6.695 -10.916 4.999 1.00 89.00 112 ASP A N 1
ATOM 838 C CA . ASP A 1 112 ? 7.376 -11.024 3.710 1.00 89.00 112 ASP A CA 1
ATOM 839 C C . ASP A 1 112 ? 7.029 -9.809 2.834 1.00 89.00 112 ASP A C 1
ATOM 841 O O . ASP A 1 112 ? 5.925 -9.266 2.942 1.00 89.00 112 ASP A O 1
ATOM 845 N N . ALA A 1 113 ? 7.941 -9.409 1.946 1.00 92.06 113 ALA A N 1
ATOM 846 C CA . ALA A 1 113 ? 7.669 -8.339 0.989 1.00 92.06 113 ALA A CA 1
ATOM 847 C C . ALA A 1 113 ? 6.399 -8.635 0.167 1.00 92.06 113 ALA A C 1
ATOM 849 O O . ALA A 1 113 ? 6.122 -9.788 -0.174 1.00 92.06 113 ALA A O 1
ATOM 850 N N . ASP A 1 114 ? 5.618 -7.587 -0.097 1.00 95.19 114 ASP A N 1
ATOM 851 C CA . ASP A 1 114 ? 4.350 -7.562 -0.851 1.00 95.19 114 ASP A CA 1
ATOM 852 C C . ASP A 1 114 ? 3.172 -8.293 -0.203 1.00 95.19 114 ASP A C 1
ATOM 854 O O . ASP A 1 114 ? 2.019 -8.158 -0.622 1.00 95.19 114 ASP A O 1
ATOM 858 N N . LYS A 1 115 ? 3.413 -9.059 0.857 1.00 94.31 115 LYS A N 1
ATOM 859 C CA . LYS A 1 115 ? 2.364 -9.838 1.498 1.00 94.31 115 LYS A CA 1
ATOM 860 C C . LYS A 1 115 ? 1.383 -8.924 2.224 1.00 94.31 115 LYS A C 1
ATOM 862 O O . LYS A 1 115 ? 1.709 -8.333 3.246 1.00 94.31 115 LYS A O 1
ATOM 867 N N . GLY A 1 116 ? 0.148 -8.882 1.727 1.00 93.62 116 GLY A N 1
ATOM 868 C CA . GLY A 1 116 ? -0.893 -8.018 2.288 1.00 93.62 116 GLY A CA 1
ATOM 869 C C . GLY A 1 116 ? -0.716 -6.543 1.926 1.00 93.62 116 GLY A C 1
ATOM 870 O O . GLY A 1 116 ? -1.371 -5.705 2.543 1.00 93.62 116 GLY A O 1
ATOM 871 N N . ILE A 1 117 ? 0.133 -6.244 0.936 1.00 97.38 117 ILE A N 1
ATOM 872 C CA . ILE A 1 117 ? 0.343 -4.910 0.382 1.00 97.38 117 ILE A CA 1
ATOM 873 C C . ILE A 1 117 ? -0.323 -4.818 -0.990 1.00 97.38 117 ILE A C 1
ATOM 875 O O . ILE A 1 117 ? -0.306 -5.758 -1.780 1.00 97.38 117 ILE A O 1
ATOM 879 N N . THR A 1 118 ? -0.893 -3.657 -1.286 1.00 97.81 118 THR A N 1
ATOM 880 C CA . THR A 1 118 ? -1.367 -3.289 -2.620 1.00 97.81 118 THR A CA 1
ATOM 881 C C . THR A 1 118 ? -0.721 -1.984 -3.060 1.00 97.81 118 THR A C 1
ATOM 883 O O . THR A 1 118 ? -0.529 -1.070 -2.257 1.00 97.81 118 THR A O 1
ATOM 886 N N . TYR A 1 119 ? -0.389 -1.882 -4.345 1.00 97.69 119 TYR A N 1
ATOM 887 C CA . TYR A 1 119 ? 0.326 -0.737 -4.897 1.00 97.69 119 TYR A CA 1
ATOM 888 C C . TYR A 1 119 ? -0.512 0.071 -5.890 1.00 97.69 119 TYR A C 1
ATOM 890 O O . TYR A 1 119 ? -1.263 -0.470 -6.705 1.00 97.69 119 TYR A O 1
ATOM 898 N N . LYS A 1 120 ? -0.335 1.395 -5.873 1.00 96.50 120 LYS A N 1
ATOM 899 C CA . LYS A 1 120 ? -0.917 2.330 -6.855 1.00 96.50 120 LYS A CA 1
ATOM 900 C C . LYS A 1 120 ? 0.016 3.510 -7.127 1.00 96.50 120 LYS A C 1
ATOM 902 O O . LYS A 1 120 ? 0.943 3.765 -6.367 1.00 96.50 120 LYS A O 1
ATOM 907 N N . ILE A 1 121 ? -0.253 4.270 -8.189 1.00 94.38 121 ILE A N 1
ATOM 908 C CA . ILE A 1 121 ? 0.451 5.529 -8.490 1.00 94.38 121 ILE A CA 1
ATOM 909 C C . ILE A 1 121 ? -0.470 6.713 -8.160 1.00 94.38 121 ILE A C 1
ATOM 911 O O . ILE A 1 121 ? -1.593 6.770 -8.660 1.00 94.38 121 ILE A O 1
ATOM 915 N N . LYS A 1 122 ? -0.004 7.659 -7.327 1.00 90.12 122 LYS A N 1
ATOM 916 C CA . LYS A 1 122 ? -0.801 8.800 -6.822 1.00 90.12 122 LYS A CA 1
ATOM 917 C C . LYS A 1 122 ? -0.859 10.013 -7.762 1.00 90.12 122 LYS A C 1
ATOM 919 O O . LYS A 1 122 ? -1.885 10.683 -7.781 1.00 90.12 122 LYS A O 1
ATOM 924 N N . ASN A 1 123 ? 0.205 10.324 -8.520 1.00 73.12 123 ASN A N 1
ATOM 925 C CA . ASN A 1 123 ? 0.365 11.636 -9.180 1.00 73.12 123 ASN A CA 1
ATOM 926 C C . ASN A 1 123 ? 0.888 11.627 -10.643 1.00 73.12 123 ASN A C 1
ATOM 928 O O . ASN A 1 123 ? 1.614 10.732 -11.065 1.00 73.12 123 ASN A O 1
ATOM 932 N N . ALA A 1 124 ? 0.495 12.704 -11.350 1.00 52.12 124 ALA A N 1
ATOM 933 C CA . ALA A 1 124 ? 0.945 13.383 -12.588 1.00 52.12 124 ALA A CA 1
ATOM 934 C C . ALA A 1 124 ? 1.372 12.590 -13.846 1.00 52.12 124 ALA A C 1
ATOM 936 O O . ALA A 1 124 ? 0.694 12.714 -14.866 1.00 52.12 124 ALA A O 1
ATOM 937 N N . ASP A 1 125 ? 2.422 11.766 -13.826 1.00 55.34 125 ASP A N 1
ATOM 938 C CA . ASP A 1 125 ? 2.789 10.922 -14.983 1.00 55.34 125 ASP A CA 1
ATOM 939 C C . ASP A 1 125 ? 2.087 9.555 -14.954 1.00 55.34 125 ASP A C 1
ATOM 941 O O . ASP A 1 125 ? 2.468 8.635 -15.675 1.00 55.34 125 ASP A O 1
ATOM 945 N N . ALA A 1 126 ? 1.003 9.402 -14.182 1.00 56.75 126 ALA A N 1
ATOM 946 C CA . ALA A 1 126 ? 0.144 8.211 -14.205 1.00 56.75 126 ALA A CA 1
ATOM 947 C C . ALA A 1 126 ? -0.325 7.826 -15.630 1.00 56.75 126 ALA A C 1
ATOM 949 O O . ALA A 1 126 ? -0.759 6.699 -15.871 1.00 56.75 126 ALA A O 1
ATOM 950 N N . SER A 1 127 ? -0.217 8.739 -16.602 1.00 68.88 127 SER A N 1
ATOM 951 C CA . SER A 1 127 ? -0.371 8.475 -18.036 1.00 68.88 127 SER A CA 1
ATOM 952 C C . SER A 1 127 ? 0.748 7.605 -18.621 1.00 68.88 127 SER A C 1
ATOM 954 O O . SER A 1 127 ? 0.462 6.746 -19.450 1.00 68.88 127 SER A O 1
ATOM 956 N N . LYS A 1 128 ? 2.004 7.815 -18.214 1.00 90.31 128 LYS A N 1
ATOM 957 C CA . LYS A 1 128 ? 3.191 7.143 -18.755 1.00 90.31 128 LYS A CA 1
ATOM 958 C C . LYS A 1 128 ? 3.476 5.805 -18.095 1.00 90.31 128 LYS A C 1
ATOM 960 O O . LYS A 1 128 ? 3.967 4.924 -18.791 1.00 90.31 128 LYS A O 1
ATOM 965 N N . PHE A 1 129 ? 3.157 5.643 -16.812 1.00 93.94 129 PHE A N 1
ATOM 966 C CA . PHE A 1 129 ? 3.503 4.447 -16.040 1.00 93.94 129 PHE A CA 1
ATOM 967 C C . PHE A 1 129 ? 2.304 3.540 -15.755 1.00 93.94 129 PHE A C 1
ATOM 969 O O . PHE A 1 129 ? 1.185 4.010 -15.547 1.00 93.94 129 PHE A O 1
ATOM 976 N N . LEU A 1 130 ? 2.550 2.235 -15.722 1.00 94.44 130 LEU A N 1
ATOM 977 C CA . LEU A 1 130 ? 1.670 1.227 -15.137 1.00 94.44 130 LEU A CA 1
ATOM 978 C C . LEU A 1 130 ? 2.348 0.674 -13.882 1.00 94.44 130 LEU A C 1
ATOM 980 O O . LEU A 1 130 ? 3.569 0.558 -13.860 1.00 94.44 130 LEU A O 1
ATOM 984 N N . ILE A 1 131 ? 1.556 0.316 -12.874 1.00 95.94 131 ILE A N 1
ATOM 985 C CA . ILE A 1 131 ? 2.013 -0.485 -11.741 1.00 95.94 131 ILE A CA 1
ATOM 986 C C . ILE A 1 131 ? 1.134 -1.726 -11.610 1.00 95.94 131 ILE A C 1
ATOM 988 O O . ILE A 1 131 ? -0.087 -1.642 -11.771 1.00 95.94 131 ILE A O 1
ATOM 992 N N . THR A 1 132 ? 1.752 -2.872 -11.346 1.00 96.88 132 THR A N 1
ATOM 993 C CA . THR A 1 132 ? 1.028 -4.105 -11.020 1.00 96.88 132 THR A CA 1
ATOM 994 C C . THR A 1 132 ? 0.674 -4.076 -9.539 1.00 96.88 132 THR A C 1
ATOM 996 O O . THR A 1 132 ? 1.566 -4.047 -8.698 1.00 96.88 132 THR A O 1
ATOM 999 N N . ALA A 1 133 ? -0.622 -4.055 -9.222 1.00 96.69 133 ALA A N 1
ATOM 1000 C CA . ALA A 1 133 ? -1.103 -3.793 -7.864 1.00 96.69 133 ALA A CA 1
ATOM 1001 C C . ALA A 1 133 ? -0.591 -4.794 -6.818 1.00 96.69 133 ALA A C 1
ATOM 1003 O O . ALA A 1 133 ? -0.347 -4.387 -5.691 1.00 96.69 133 ALA A O 1
ATOM 1004 N N . ASP A 1 134 ? -0.392 -6.057 -7.199 1.00 95.81 134 ASP A N 1
ATOM 1005 C CA . ASP A 1 134 ? -0.021 -7.125 -6.262 1.00 95.81 134 ASP A CA 1
ATOM 1006 C C . ASP A 1 134 ? 1.497 -7.307 -6.109 1.00 95.81 134 ASP A C 1
ATOM 1008 O O . ASP A 1 134 ? 1.938 -7.985 -5.191 1.00 95.81 134 ASP A O 1
ATOM 1012 N N . THR A 1 135 ? 2.300 -6.757 -7.027 1.00 96.06 135 THR A N 1
ATOM 1013 C CA . THR A 1 135 ? 3.750 -7.026 -7.086 1.00 96.06 135 THR A CA 1
ATOM 1014 C C . THR A 1 135 ? 4.605 -5.768 -7.148 1.00 96.06 135 THR A C 1
ATOM 1016 O O . THR A 1 135 ? 5.801 -5.873 -7.351 1.00 96.06 135 THR A O 1
ATOM 1019 N N . GLY A 1 136 ? 4.012 -4.571 -7.157 1.00 96.50 136 GLY A N 1
ATOM 1020 C CA . GLY A 1 136 ? 4.769 -3.315 -7.174 1.00 96.50 136 GLY A CA 1
ATOM 1021 C C . GLY A 1 136 ? 5.575 -3.035 -8.451 1.00 96.50 136 GLY A C 1
ATOM 1022 O O . GLY A 1 136 ? 6.225 -1.994 -8.545 1.00 96.50 136 GLY A O 1
ATOM 1023 N N . ILE A 1 137 ? 5.504 -3.907 -9.466 1.00 96.94 137 ILE A N 1
ATOM 1024 C CA . ILE A 1 137 ? 6.262 -3.771 -10.717 1.00 96.94 137 ILE A CA 1
ATOM 1025 C C . ILE A 1 137 ? 5.759 -2.564 -11.506 1.00 96.94 137 ILE A C 1
ATOM 1027 O O . ILE A 1 137 ? 4.600 -2.534 -11.935 1.00 96.94 137 ILE A O 1
ATOM 1031 N N . VAL A 1 138 ? 6.661 -1.618 -11.764 1.00 95.94 138 VAL A N 1
ATOM 1032 C CA . VAL A 1 138 ? 6.425 -0.415 -12.564 1.00 95.94 138 VAL A CA 1
ATOM 1033 C C . VAL A 1 138 ? 7.001 -0.571 -13.970 1.00 95.94 138 VAL A C 1
ATOM 1035 O O . VAL A 1 138 ? 8.178 -0.896 -14.147 1.00 95.94 138 VAL A O 1
ATOM 1038 N N . THR A 1 139 ? 6.189 -0.263 -14.981 1.00 96.06 139 THR A N 1
ATOM 1039 C CA . THR A 1 139 ? 6.592 -0.230 -16.397 1.00 96.06 139 THR A CA 1
ATOM 1040 C C . THR A 1 139 ? 6.087 1.029 -17.103 1.00 96.06 139 THR A C 1
ATOM 1042 O O . THR A 1 139 ? 5.238 1.756 -16.586 1.00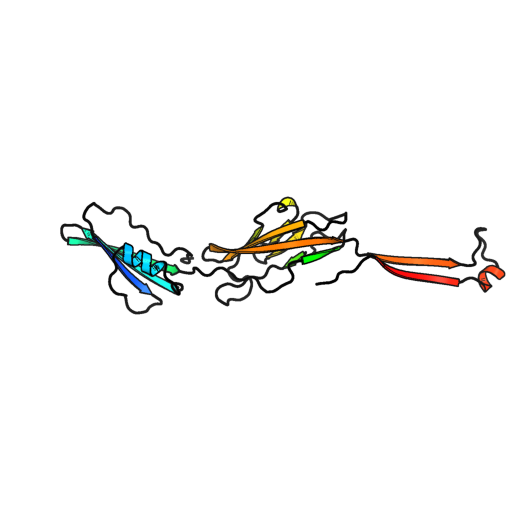 96.06 139 THR A O 1
ATOM 1045 N N . TYR A 1 140 ? 6.595 1.303 -18.309 1.00 95.38 140 TYR A N 1
ATOM 1046 C CA . TYR A 1 140 ? 6.056 2.347 -19.181 1.00 95.38 140 TYR A CA 1
ATOM 1047 C C . TYR A 1 140 ? 4.878 1.783 -19.985 1.00 95.38 140 TYR A C 1
ATOM 1049 O O . TYR A 1 140 ? 4.939 0.668 -20.489 1.00 95.38 140 TYR A O 1
ATOM 1057 N N . LYS A 1 141 ? 3.832 2.580 -20.209 1.00 94.56 141 LYS A N 1
ATOM 1058 C CA . LYS A 1 141 ? 2.700 2.226 -21.085 1.00 94.56 141 LYS A CA 1
ATOM 1059 C C . LYS A 1 141 ? 3.048 2.300 -22.569 1.00 94.56 141 LYS A C 1
ATOM 1061 O O . LYS A 1 141 ? 2.397 1.661 -23.390 1.00 94.56 141 LYS A O 1
ATOM 1066 N N . THR A 1 142 ? 4.033 3.123 -22.923 1.00 95.06 142 THR A N 1
ATOM 1067 C CA . THR A 1 142 ? 4.478 3.343 -24.304 1.00 95.06 142 THR A CA 1
ATOM 1068 C C . THR A 1 142 ? 5.997 3.359 -24.372 1.00 95.06 142 THR A C 1
ATOM 1070 O O . THR A 1 142 ? 6.669 3.748 -23.417 1.00 95.06 142 THR A O 1
ATOM 1073 N N . ILE A 1 143 ? 6.542 2.933 -25.509 1.00 94.69 143 ILE A N 1
ATOM 1074 C CA . ILE A 1 143 ? 7.984 2.963 -25.748 1.00 94.69 143 ILE A CA 1
ATOM 1075 C C . ILE A 1 143 ? 8.463 4.418 -25.723 1.00 94.69 143 ILE A C 1
ATOM 1077 O O . ILE A 1 143 ? 7.897 5.276 -26.397 1.00 94.69 143 ILE A O 1
ATOM 1081 N N . GLN A 1 144 ? 9.525 4.682 -24.965 1.00 93.81 144 GLN A N 1
ATOM 1082 C CA . GLN A 1 144 ? 10.151 6.000 -24.896 1.00 93.81 144 GLN A CA 1
ATOM 1083 C C . GLN A 1 144 ? 11.190 6.138 -26.018 1.00 93.81 144 GLN A C 1
ATOM 1085 O O . GLN A 1 144 ? 12.189 5.422 -26.027 1.00 93.81 144 GLN A O 1
ATOM 1090 N N . THR A 1 145 ? 10.962 7.040 -26.975 1.00 93.94 145 THR A N 1
ATOM 1091 C CA . THR A 1 145 ? 11.782 7.159 -28.202 1.00 93.94 145 THR A CA 1
ATOM 1092 C C . THR A 1 145 ? 12.766 8.332 -28.194 1.00 93.94 145 THR A C 1
ATOM 1094 O O . THR A 1 145 ? 13.519 8.513 -29.148 1.00 93.94 145 THR A O 1
ATOM 1097 N N . SER A 1 146 ? 12.765 9.152 -27.143 1.00 92.62 146 SER A N 1
ATOM 1098 C CA . SER A 1 146 ? 13.629 10.327 -26.995 1.00 92.62 146 SER A CA 1
ATOM 1099 C C . SER A 1 146 ? 14.194 10.410 -25.584 1.00 92.62 146 SER A C 1
ATOM 1101 O O . SER A 1 146 ? 13.577 9.928 -24.639 1.00 92.62 146 SER A O 1
ATOM 1103 N N . THR A 1 147 ? 15.351 11.050 -25.437 1.00 92.56 147 THR A N 1
ATOM 1104 C CA . THR A 1 147 ? 15.995 11.230 -24.134 1.00 92.56 147 THR A CA 1
ATOM 1105 C C . THR A 1 147 ? 15.314 12.307 -23.299 1.00 92.56 147 THR A C 1
ATOM 1107 O O . THR A 1 147 ? 15.003 13.375 -23.826 1.00 92.56 147 THR A O 1
ATOM 1110 N N . HIS A 1 148 ? 15.162 12.056 -22.003 1.00 90.25 148 HIS A N 1
ATOM 1111 C CA . HIS A 1 148 ? 14.645 12.991 -21.000 1.00 90.25 148 HIS A CA 1
ATOM 1112 C C . HIS A 1 148 ? 15.039 12.513 -19.591 1.00 90.25 148 HIS A C 1
ATOM 1114 O O . HIS A 1 148 ? 15.598 11.426 -19.433 1.00 90.25 148 HIS A O 1
ATOM 1120 N N . ASP A 1 149 ? 14.868 13.346 -18.570 1.00 87.94 149 ASP A N 1
ATOM 1121 C CA . ASP A 1 149 ? 15.376 13.086 -17.214 1.00 87.94 149 ASP A CA 1
ATOM 1122 C C . ASP A 1 149 ? 14.405 13.435 -16.084 1.00 87.94 149 ASP A C 1
ATOM 1124 O O . ASP A 1 149 ? 14.787 13.465 -14.915 1.00 87.94 149 ASP A O 1
ATOM 1128 N N . ASN A 1 150 ? 13.148 13.680 -16.437 1.00 86.00 150 ASN A N 1
ATOM 1129 C CA . ASN A 1 150 ? 12.179 14.337 -15.575 1.00 86.00 150 ASN A CA 1
ATOM 1130 C C . ASN A 1 150 ? 10.889 13.532 -15.370 1.00 86.00 150 ASN A C 1
ATOM 1132 O O . ASN A 1 150 ? 9.908 14.102 -14.892 1.00 86.00 150 ASN A O 1
ATOM 1136 N N . ASP A 1 151 ? 10.870 12.246 -15.729 1.00 92.06 151 ASP A N 1
ATOM 1137 C CA . ASP A 1 151 ? 9.699 11.402 -15.506 1.00 92.06 151 ASP A CA 1
ATOM 1138 C C . ASP A 1 151 ? 9.654 10.977 -14.038 1.00 92.06 151 ASP A C 1
ATOM 1140 O O . ASP A 1 151 ? 10.636 10.468 -13.492 1.00 92.06 151 ASP A O 1
ATOM 1144 N N . THR A 1 152 ? 8.518 11.199 -13.377 1.00 93.31 152 THR A N 1
ATOM 1145 C CA . THR A 1 152 ? 8.390 10.944 -11.933 1.00 93.31 152 THR A CA 1
ATOM 1146 C C . THR A 1 152 ? 7.134 10.154 -11.609 1.00 93.31 152 THR A C 1
ATOM 1148 O O . THR A 1 152 ? 6.074 10.381 -12.186 1.00 93.31 152 THR A O 1
ATOM 1151 N N . ALA A 1 153 ? 7.230 9.231 -10.653 1.00 93.25 153 ALA A N 1
ATOM 1152 C CA . ALA A 1 153 ? 6.074 8.491 -10.160 1.00 93.25 153 ALA A CA 1
ATOM 1153 C C . ALA A 1 153 ? 6.092 8.427 -8.631 1.00 93.25 153 ALA A C 1
ATOM 1155 O O . ALA A 1 153 ? 7.094 8.057 -8.023 1.00 93.25 153 ALA A O 1
ATOM 1156 N N . THR A 1 154 ? 4.965 8.780 -8.009 1.00 95.50 154 THR A N 1
ATOM 1157 C CA . THR A 1 154 ? 4.734 8.550 -6.578 1.00 95.50 154 THR A CA 1
ATOM 1158 C C . THR A 1 154 ? 3.974 7.244 -6.415 1.00 95.50 154 THR A C 1
ATOM 1160 O O . THR A 1 154 ? 2.776 7.187 -6.704 1.00 95.50 154 THR A O 1
ATOM 1163 N N . ILE A 1 155 ? 4.682 6.209 -5.981 1.00 96.31 155 ILE A N 1
ATOM 1164 C CA . ILE A 1 155 ? 4.134 4.899 -5.646 1.00 96.31 155 ILE A CA 1
ATOM 1165 C C . ILE A 1 155 ? 3.542 4.983 -4.242 1.00 96.31 155 ILE A C 1
ATOM 1167 O O . ILE A 1 155 ? 4.153 5.561 -3.345 1.00 96.31 155 ILE A O 1
ATOM 1171 N N . VAL A 1 156 ? 2.357 4.418 -4.056 1.00 97.44 156 VAL A N 1
ATOM 1172 C CA . VAL A 1 156 ? 1.707 4.266 -2.755 1.00 97.44 156 VAL A CA 1
ATOM 1173 C C . VAL A 1 156 ? 1.577 2.782 -2.477 1.00 97.44 156 VAL A C 1
ATOM 1175 O O . VAL A 1 156 ? 0.962 2.081 -3.279 1.00 97.44 156 VAL A O 1
ATOM 1178 N N . ALA A 1 157 ? 2.156 2.336 -1.368 1.00 98.19 157 ALA A N 1
ATOM 1179 C CA . ALA A 1 157 ? 1.911 1.026 -0.784 1.00 98.19 157 ALA A CA 1
ATOM 1180 C C . ALA A 1 157 ? 0.802 1.166 0.260 1.00 98.19 157 ALA A C 1
ATOM 1182 O O . ALA A 1 157 ? 0.876 2.057 1.111 1.00 98.19 157 ALA A O 1
ATOM 1183 N N . THR A 1 158 ? -0.206 0.305 0.186 1.00 97.75 158 THR A N 1
ATOM 1184 C CA . THR A 1 158 ? -1.329 0.243 1.121 1.00 97.75 158 THR A CA 1
ATOM 1185 C C . THR A 1 158 ? -1.393 -1.153 1.723 1.00 97.75 158 THR A C 1
ATOM 1187 O O . THR A 1 158 ? -1.493 -2.122 0.970 1.00 97.75 158 THR A O 1
ATOM 1190 N N . ASP A 1 159 ? -1.329 -1.265 3.046 1.00 96.94 159 ASP A N 1
ATOM 1191 C CA . ASP A 1 159 ? -1.468 -2.553 3.734 1.00 96.94 159 ASP A CA 1
ATOM 1192 C C . ASP A 1 159 ? -2.937 -3.023 3.820 1.00 96.94 159 ASP A C 1
ATOM 1194 O O . ASP A 1 159 ? -3.864 -2.391 3.302 1.00 96.94 159 ASP A O 1
ATOM 1198 N N . THR A 1 160 ? -3.168 -4.146 4.501 1.00 94.75 160 THR A N 1
ATOM 1199 C CA . THR A 1 160 ? -4.513 -4.724 4.665 1.00 94.75 160 THR A CA 1
ATOM 1200 C C . THR A 1 160 ? -5.397 -3.923 5.633 1.00 94.75 160 THR A C 1
ATOM 1202 O O . THR A 1 160 ? -6.624 -3.974 5.531 1.00 94.75 160 THR A O 1
ATOM 1205 N N . ALA A 1 161 ? -4.805 -3.175 6.566 1.00 94.94 161 ALA A N 1
ATOM 1206 C CA . ALA A 1 161 ? -5.513 -2.293 7.493 1.00 94.94 161 ALA A CA 1
ATOM 1207 C C . ALA A 1 161 ? -5.905 -0.946 6.855 1.00 94.94 161 ALA A C 1
ATOM 1209 O O . ALA A 1 161 ? -6.734 -0.211 7.406 1.00 94.94 161 ALA A O 1
ATOM 1210 N N . GLY A 1 162 ? -5.333 -0.641 5.688 1.00 95.62 162 GLY A N 1
ATOM 1211 C CA . GLY A 1 162 ? -5.505 0.597 4.945 1.00 95.62 162 GLY A CA 1
ATOM 1212 C C . GLY A 1 162 ? -4.502 1.689 5.318 1.00 95.62 162 GLY A C 1
ATOM 1213 O O . GLY A 1 162 ? -4.758 2.851 4.992 1.00 95.62 16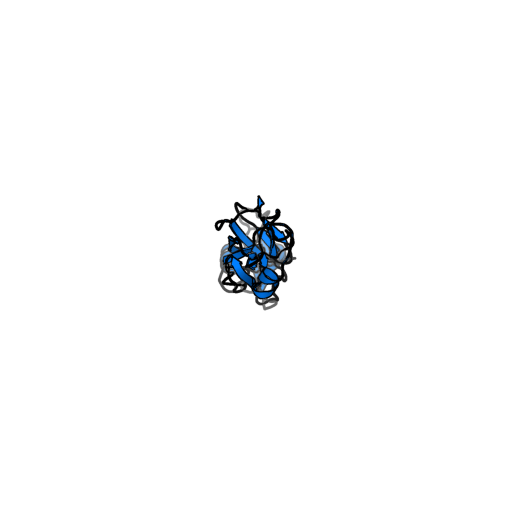2 GLY A O 1
ATOM 1214 N N . ASN A 1 163 ? -3.404 1.383 6.017 1.00 96.25 163 ASN A N 1
ATOM 1215 C CA . ASN A 1 163 ? -2.325 2.355 6.200 1.00 96.25 163 ASN A CA 1
ATOM 1216 C C . ASN A 1 163 ? -1.543 2.522 4.896 1.00 96.25 163 ASN A C 1
ATOM 1218 O O . ASN A 1 163 ? -1.409 1.588 4.106 1.00 96.25 163 ASN A O 1
ATOM 1222 N N . GLU A 1 164 ? -1.027 3.728 4.661 1.00 97.50 164 GLU A N 1
ATOM 1223 C CA . GLU A 1 164 ? -0.396 4.083 3.393 1.00 97.50 164 GLU A CA 1
ATOM 1224 C C . GLU A 1 164 ? 1.006 4.654 3.593 1.00 97.50 164 GLU A C 1
ATOM 1226 O O . GLU A 1 164 ? 1.261 5.481 4.474 1.00 97.50 164 GLU A O 1
ATOM 1231 N N . LYS A 1 165 ? 1.914 4.275 2.693 1.00 97.88 165 LYS A N 1
ATOM 1232 C CA . LYS A 1 165 ? 3.238 4.880 2.571 1.00 97.88 165 LYS A CA 1
ATOM 1233 C C . LYS A 1 165 ? 3.505 5.275 1.131 1.00 97.88 165 LYS A C 1
ATOM 1235 O O . LYS A 1 165 ? 3.175 4.541 0.206 1.00 97.88 165 LYS A O 1
ATOM 1240 N N . GLU A 1 166 ? 4.147 6.424 0.946 1.00 96.94 166 GLU A N 1
ATOM 1241 C CA . GLU A 1 166 ? 4.521 6.934 -0.373 1.00 96.94 166 GLU A CA 1
ATOM 1242 C C . GLU A 1 166 ? 6.025 6.823 -0.624 1.00 96.94 166 GLU A C 1
ATOM 1244 O O . GLU A 1 166 ? 6.831 7.091 0.271 1.00 96.94 166 GLU A O 1
ATOM 1249 N N . GLN A 1 167 ? 6.382 6.501 -1.868 1.00 96.06 167 GLN A N 1
ATOM 1250 C CA . GLN A 1 167 ? 7.742 6.499 -2.392 1.00 96.06 167 GLN A CA 1
ATOM 1251 C C . GLN A 1 167 ? 7.776 7.240 -3.730 1.00 96.06 167 GLN A C 1
ATOM 1253 O O . GLN A 1 167 ? 7.056 6.901 -4.667 1.00 96.06 167 GLN A O 1
ATOM 1258 N N . LEU A 1 168 ? 8.626 8.261 -3.833 1.00 94.81 168 LEU A N 1
ATOM 1259 C CA . LEU A 1 168 ? 8.888 8.948 -5.096 1.00 94.81 168 LEU A CA 1
ATOM 1260 C C . LEU A 1 168 ? 10.042 8.258 -5.824 1.00 94.81 168 LEU A C 1
ATOM 1262 O O . LEU A 1 168 ? 11.088 8.021 -5.215 1.00 94.81 168 LEU A O 1
ATOM 1266 N N . ILE A 1 169 ? 9.863 8.004 -7.118 1.00 94.06 169 ILE A N 1
ATOM 1267 C CA . ILE A 1 169 ? 10.932 7.611 -8.038 1.00 94.06 169 ILE A CA 1
ATOM 1268 C C . ILE A 1 169 ? 11.092 8.641 -9.158 1.00 94.06 169 ILE A C 1
ATOM 1270 O O . ILE A 1 169 ? 10.118 9.276 -9.577 1.00 94.06 169 ILE A O 1
ATOM 1274 N N . THR A 1 170 ? 12.317 8.756 -9.664 1.00 93.25 170 THR A N 1
ATOM 1275 C CA . THR A 1 170 ? 12.676 9.585 -10.818 1.00 93.25 170 THR A CA 1
ATOM 1276 C C . THR A 1 170 ? 13.327 8.706 -11.873 1.00 93.25 170 THR A C 1
ATOM 1278 O O . THR A 1 170 ? 14.321 8.028 -11.602 1.00 93.25 170 THR A O 1
ATOM 1281 N N . VAL A 1 171 ? 12.785 8.730 -13.086 1.00 92.50 171 VAL A N 1
ATOM 1282 C CA . VAL A 1 171 ? 13.240 7.917 -14.211 1.00 92.50 171 VAL A CA 1
ATOM 1283 C C . VAL A 1 171 ? 13.820 8.825 -15.288 1.00 92.50 171 VAL A C 1
ATOM 1285 O O . VAL A 1 171 ? 13.195 9.776 -15.750 1.00 92.50 171 VAL A O 1
ATOM 1288 N N . SER A 1 172 ? 15.034 8.505 -15.711 1.00 92.44 172 SER A N 1
ATOM 1289 C CA . SER A 1 172 ? 15.739 9.153 -16.805 1.00 92.44 172 SER A CA 1
ATOM 1290 C C . SER A 1 172 ? 15.831 8.222 -18.003 1.00 92.44 172 SER A C 1
ATOM 1292 O O . SER A 1 172 ? 16.426 7.148 -17.917 1.00 92.44 172 SER A O 1
ATOM 1294 N N . VAL A 1 173 ? 15.308 8.651 -19.148 1.00 92.38 173 VAL A N 1
ATOM 1295 C CA . VAL A 1 173 ? 15.487 7.949 -20.418 1.00 92.38 173 VAL A CA 1
ATOM 1296 C C . VAL A 1 173 ? 16.729 8.493 -21.112 1.00 92.38 173 VAL A C 1
ATOM 1298 O O . VAL A 1 173 ? 16.802 9.662 -21.495 1.00 92.38 173 VAL A O 1
ATOM 1301 N N . LYS A 1 174 ? 17.739 7.646 -21.283 1.00 90.00 174 LYS A N 1
ATOM 1302 C CA . LYS A 1 174 ? 19.030 8.020 -21.863 1.00 90.00 174 LYS A CA 1
ATOM 1303 C C . LYS A 1 174 ? 19.256 7.296 -23.185 1.00 90.00 174 LYS A C 1
ATOM 1305 O O . LYS A 1 174 ? 18.749 6.203 -23.425 1.00 90.00 174 LYS A O 1
ATOM 1310 N N . ASN A 1 175 ? 20.060 7.897 -24.053 1.00 85.56 175 ASN A N 1
ATOM 1311 C CA . ASN A 1 175 ? 20.579 7.187 -25.210 1.00 85.56 175 ASN A CA 1
ATOM 1312 C C . ASN A 1 175 ? 21.760 6.340 -24.732 1.00 85.56 175 ASN A C 1
ATOM 1314 O O . ASN A 1 175 ? 22.846 6.876 -24.527 1.00 85.56 175 ASN A O 1
ATOM 1318 N N . ILE A 1 176 ? 21.499 5.060 -24.474 1.00 74.56 176 ILE A N 1
ATOM 1319 C CA . ILE A 1 176 ? 22.490 4.071 -24.053 1.00 74.56 176 ILE A CA 1
ATOM 1320 C C . ILE A 1 176 ? 22.537 3.027 -25.162 1.00 74.56 176 ILE A C 1
ATOM 1322 O O . ILE A 1 176 ? 21.688 2.140 -25.227 1.00 74.56 176 ILE A O 1
ATOM 1326 N N . ALA A 1 177 ? 23.488 3.174 -26.075 1.00 67.94 177 ALA A N 1
ATOM 1327 C CA . ALA A 1 177 ? 23.640 2.279 -27.215 1.00 67.94 177 ALA A CA 1
ATOM 1328 C C . ALA A 1 177 ? 25.102 1.871 -27.385 1.00 67.94 177 ALA A C 1
ATOM 1330 O O . ALA A 1 177 ? 26.018 2.651 -27.123 1.00 67.94 177 ALA A O 1
ATOM 1331 N N . LEU A 1 178 ? 25.327 0.650 -27.865 1.00 66.00 178 LEU A N 1
ATOM 1332 C CA . LEU A 1 178 ? 26.627 0.255 -28.391 1.00 66.00 178 LEU A CA 1
ATOM 1333 C C . LEU A 1 178 ? 26.729 0.761 -29.829 1.00 66.00 178 LEU A C 1
ATOM 1335 O O . LEU A 1 178 ? 25.892 0.442 -30.670 1.00 66.00 178 LEU A O 1
ATOM 1339 N N . SER A 1 179 ? 27.752 1.561 -30.101 1.00 69.50 179 SER A N 1
ATOM 1340 C CA . SER A 1 179 ? 28.111 1.993 -31.446 1.00 69.50 179 SER A CA 1
ATOM 1341 C C . SER A 1 179 ? 29.263 1.149 -31.954 1.00 69.50 179 SER A C 1
ATOM 1343 O O . SER A 1 179 ? 30.298 1.037 -31.293 1.00 69.50 179 SER A O 1
ATOM 1345 N N . THR A 1 180 ? 29.084 0.560 -33.130 1.00 75.44 180 THR A N 1
ATOM 1346 C CA . THR A 1 180 ? 30.118 -0.204 -33.824 1.00 75.44 180 THR A CA 1
ATOM 1347 C C . THR A 1 180 ? 30.372 0.420 -35.184 1.00 75.44 180 THR A C 1
ATOM 1349 O O . THR A 1 180 ? 29.434 0.585 -35.965 1.00 75.44 180 THR A O 1
ATOM 1352 N N . SER A 1 181 ? 31.626 0.725 -35.494 1.00 80.94 181 SER A N 1
ATOM 1353 C CA . SER A 1 181 ? 32.040 1.132 -36.836 1.00 80.94 181 SER A CA 1
ATOM 1354 C C . SER A 1 181 ? 33.063 0.156 -37.395 1.00 80.94 181 SER A C 1
ATOM 1356 O O . SER A 1 181 ? 33.889 -0.392 -36.664 1.00 80.94 181 SER A O 1
ATOM 1358 N N . ILE A 1 182 ? 33.000 -0.055 -38.707 1.00 85.00 182 ILE A N 1
ATOM 1359 C CA . ILE A 1 182 ? 34.010 -0.782 -39.467 1.00 85.00 182 ILE A CA 1
ATOM 1360 C C . ILE A 1 182 ? 34.458 0.136 -40.596 1.00 85.00 182 ILE A C 1
ATOM 1362 O O . ILE A 1 182 ? 33.633 0.615 -41.374 1.00 85.00 182 ILE A O 1
ATOM 1366 N N . THR A 1 183 ? 35.764 0.351 -40.687 1.00 85.31 183 THR A N 1
ATOM 1367 C CA . THR A 1 183 ? 36.390 1.178 -41.711 1.00 85.31 183 THR A CA 1
ATOM 1368 C C . THR A 1 183 ? 37.406 0.344 -42.479 1.00 85.31 183 THR A C 1
ATOM 1370 O O . THR A 1 183 ? 38.340 -0.218 -41.897 1.00 85.31 183 THR A O 1
ATOM 1373 N N . TRP A 1 184 ? 37.226 0.305 -43.798 1.00 84.12 184 TRP A N 1
ATOM 1374 C CA . TRP A 1 184 ? 38.201 -0.223 -44.745 1.00 84.12 184 TRP A CA 1
ATOM 1375 C C . TRP A 1 184 ? 39.076 0.922 -45.243 1.00 84.12 184 TRP A C 1
ATOM 1377 O O . TRP A 1 184 ? 38.584 1.828 -45.913 1.00 84.12 184 TRP A O 1
ATOM 1387 N N . ASN A 1 185 ? 40.366 0.884 -44.915 1.00 84.75 185 ASN A N 1
ATOM 1388 C CA . ASN A 1 185 ? 41.340 1.854 -45.411 1.00 84.75 185 ASN A CA 1
ATOM 1389 C C . ASN A 1 185 ? 42.202 1.221 -46.507 1.00 84.75 185 ASN A C 1
ATOM 1391 O O . ASN A 1 185 ? 42.474 0.021 -46.471 1.00 84.75 185 ASN A O 1
ATOM 1395 N N . GLY A 1 186 ? 42.667 2.036 -47.457 1.00 84.00 186 GLY A N 1
ATOM 1396 C CA . GLY A 1 186 ? 43.550 1.583 -48.539 1.00 84.00 186 GLY A CA 1
ATOM 1397 C C . GLY A 1 186 ? 42.843 0.881 -49.704 1.00 84.00 186 GLY A C 1
ATOM 1398 O O . GLY A 1 186 ? 43.522 0.279 -50.528 1.00 84.00 186 GLY A O 1
ATOM 1399 N N . ILE A 1 187 ? 41.509 0.966 -49.776 1.00 88.12 187 ILE A N 1
ATOM 1400 C CA . ILE A 1 187 ? 40.696 0.506 -50.911 1.00 88.12 187 ILE A CA 1
ATOM 1401 C C . ILE A 1 187 ? 40.200 1.735 -51.687 1.00 88.12 187 ILE A C 1
ATOM 1403 O O . ILE A 1 187 ? 39.645 2.655 -51.079 1.00 88.12 187 ILE A O 1
ATOM 1407 N N . GLY A 1 188 ? 40.422 1.774 -53.003 1.00 82.44 188 GLY A N 1
ATOM 1408 C CA . GLY A 1 188 ? 39.913 2.815 -53.894 1.00 82.44 188 GLY A CA 1
ATOM 1409 C C . GLY A 1 188 ? 38.405 2.710 -54.159 1.00 82.44 188 GLY A C 1
ATOM 1410 O O . GLY A 1 188 ? 37.727 1.784 -53.720 1.00 82.44 188 GLY A O 1
ATOM 1411 N N . ASN A 1 189 ? 37.852 3.688 -54.882 1.00 84.31 189 ASN A N 1
ATOM 1412 C CA . ASN A 1 189 ? 36.428 3.748 -55.251 1.00 84.31 189 ASN A CA 1
ATOM 1413 C C . ASN A 1 189 ? 36.158 3.344 -56.715 1.00 84.31 189 ASN A C 1
ATOM 1415 O O . ASN A 1 189 ? 35.110 3.676 -57.271 1.00 84.31 189 ASN A O 1
ATOM 1419 N N . ASP A 1 190 ? 37.091 2.631 -57.344 1.00 88.88 190 ASP A N 1
ATOM 1420 C CA . ASP A 1 190 ? 37.039 2.228 -58.755 1.00 88.88 190 ASP A CA 1
ATOM 1421 C C . ASP A 1 190 ? 36.327 0.878 -58.988 1.00 88.88 190 ASP A C 1
ATOM 1423 O O . ASP A 1 190 ? 36.243 0.408 -60.122 1.00 88.88 190 ASP A O 1
ATOM 1427 N N . HIS A 1 191 ? 35.753 0.290 -57.932 1.00 83.38 191 HIS A N 1
ATOM 1428 C CA . HIS A 1 191 ? 35.064 -1.008 -57.926 1.00 83.38 191 HIS A CA 1
ATOM 1429 C C . HIS A 1 191 ? 35.952 -2.212 -58.300 1.00 83.38 191 HIS A C 1
ATOM 1431 O O . HIS A 1 191 ? 35.427 -3.287 -58.608 1.00 83.38 191 HIS A O 1
ATOM 1437 N N . ILE A 1 192 ? 37.281 -2.074 -58.240 1.00 85.75 192 ILE A N 1
ATOM 1438 C CA . ILE A 1 192 ? 38.248 -3.153 -58.471 1.00 85.75 192 ILE A CA 1
ATOM 1439 C C . ILE A 1 192 ? 39.188 -3.216 -57.261 1.00 85.75 192 ILE A C 1
ATOM 1441 O O . ILE A 1 192 ? 39.585 -2.191 -56.741 1.00 85.75 192 ILE A O 1
ATOM 1445 N N . VAL A 1 193 ? 39.556 -4.417 -56.794 1.00 86.25 193 VAL A N 1
ATOM 1446 C CA . VAL A 1 193 ? 40.609 -4.569 -55.770 1.00 86.25 193 VAL A CA 1
ATOM 1447 C C . VAL A 1 193 ? 41.882 -5.058 -56.447 1.00 86.25 193 VAL A C 1
ATOM 1449 O O . VAL A 1 193 ? 41.997 -6.231 -56.815 1.00 86.25 193 VAL A O 1
ATOM 1452 N N . ASN A 1 194 ? 42.838 -4.154 -56.635 1.00 89.69 194 ASN A N 1
ATOM 1453 C CA . ASN A 1 194 ? 44.109 -4.433 -57.291 1.00 89.69 194 ASN A CA 1
ATOM 1454 C C . ASN A 1 194 ? 45.196 -4.906 -56.302 1.00 89.69 194 ASN A C 1
ATOM 1456 O O . ASN A 1 194 ? 45.005 -4.976 -55.086 1.00 89.69 194 ASN A O 1
ATOM 1460 N N . ILE A 1 195 ? 46.365 -5.280 -56.835 1.00 89.50 195 ILE A N 1
ATOM 1461 C CA . ILE A 1 195 ? 47.458 -5.864 -56.042 1.00 89.50 195 ILE A CA 1
ATOM 1462 C C . ILE A 1 195 ? 48.040 -4.895 -55.000 1.00 89.50 195 ILE A C 1
ATOM 1464 O O . ILE A 1 195 ? 48.446 -5.339 -53.927 1.00 89.50 195 ILE A O 1
ATOM 1468 N N . ASN A 1 196 ? 48.037 -3.588 -55.284 1.00 87.38 196 ASN A N 1
ATOM 1469 C CA . ASN A 1 196 ? 48.541 -2.565 -54.367 1.00 87.38 196 ASN A CA 1
ATOM 1470 C C . ASN A 1 196 ? 47.545 -2.319 -53.229 1.00 87.38 196 ASN A C 1
ATOM 1472 O O . ASN A 1 196 ? 47.943 -2.223 -52.071 1.00 87.38 196 ASN A O 1
ATOM 1476 N N . GLU A 1 197 ? 46.249 -2.291 -53.539 1.00 90.19 197 GLU A N 1
ATOM 1477 C CA . GLU A 1 197 ? 45.183 -2.159 -52.539 1.00 90.19 197 GLU A CA 1
ATOM 1478 C C . GLU A 1 197 ? 45.135 -3.379 -51.626 1.00 90.19 197 GLU A C 1
ATOM 1480 O O . GLU A 1 197 ? 45.104 -3.239 -50.409 1.00 90.19 197 GLU A O 1
ATOM 1485 N N . LYS A 1 198 ? 45.254 -4.591 -52.181 1.00 86.00 198 LYS A N 1
ATOM 1486 C CA . LYS A 1 198 ? 45.334 -5.825 -51.387 1.00 86.00 198 LYS A CA 1
ATOM 1487 C C . LYS A 1 198 ? 46.525 -5.832 -50.420 1.00 86.00 198 LYS A C 1
ATOM 1489 O O . LYS A 1 198 ? 46.415 -6.398 -49.337 1.00 86.00 198 LYS A O 1
ATOM 1494 N N . ALA A 1 199 ? 47.653 -5.239 -50.811 1.00 84.75 199 ALA A N 1
ATOM 1495 C CA . ALA A 1 199 ? 48.859 -5.182 -49.987 1.00 84.75 199 ALA A CA 1
ATOM 1496 C C . ALA A 1 199 ? 48.783 -4.137 -48.856 1.00 84.75 199 ALA A C 1
ATOM 1498 O O . ALA A 1 199 ? 49.496 -4.278 -47.865 1.00 84.75 199 ALA A O 1
ATOM 1499 N N . MET A 1 200 ? 47.937 -3.108 -48.992 1.00 83.44 200 MET A N 1
ATOM 1500 C CA . MET A 1 200 ? 47.813 -2.007 -48.021 1.00 83.44 200 MET A CA 1
ATOM 1501 C C . MET A 1 200 ? 46.466 -1.963 -47.289 1.00 83.44 200 MET A C 1
ATOM 1503 O O . MET A 1 200 ? 46.296 -1.151 -46.378 1.00 83.44 200 MET A O 1
ATOM 1507 N N . ALA A 1 201 ? 45.513 -2.813 -47.674 1.00 86.25 201 ALA A N 1
ATOM 1508 C CA . ALA A 1 201 ? 44.199 -2.874 -47.063 1.00 86.25 201 ALA A CA 1
ATOM 1509 C C . ALA A 1 201 ? 44.320 -3.136 -45.562 1.00 86.25 201 ALA A C 1
ATOM 1511 O O . ALA A 1 201 ? 44.890 -4.138 -45.125 1.00 86.25 201 ALA A O 1
ATOM 1512 N N . THR A 1 202 ? 43.735 -2.247 -44.767 1.00 84.75 202 THR A N 1
ATOM 1513 C CA . THR A 1 202 ? 43.625 -2.437 -43.322 1.00 84.75 202 THR A CA 1
ATOM 1514 C C . THR A 1 202 ? 42.168 -2.356 -42.912 1.00 84.75 202 THR A C 1
ATOM 1516 O O . THR A 1 202 ? 41.438 -1.434 -43.287 1.00 84.75 202 THR A O 1
ATOM 1519 N N . LEU A 1 203 ? 41.748 -3.356 -42.142 1.00 87.69 203 LEU A N 1
ATOM 1520 C CA . LEU A 1 203 ? 40.457 -3.375 -41.483 1.00 87.69 203 LEU A CA 1
ATOM 1521 C C . LEU A 1 203 ? 40.638 -2.814 -40.080 1.00 87.69 203 LEU A C 1
ATOM 1523 O O . LEU A 1 203 ? 41.407 -3.348 -39.282 1.00 87.69 203 LEU A O 1
ATOM 1527 N N . SER A 1 204 ? 39.924 -1.739 -39.786 1.00 83.12 204 SER A N 1
ATOM 1528 C CA . SER A 1 204 ? 39.871 -1.167 -38.445 1.00 83.12 204 SER A CA 1
ATOM 1529 C C . SER A 1 204 ? 38.421 -0.975 -38.037 1.00 83.12 204 SER A C 1
ATOM 1531 O O . SER A 1 204 ? 37.534 -0.871 -38.883 1.00 83.12 204 SER A O 1
ATOM 1533 N N . GLY A 1 205 ? 38.166 -0.949 -36.740 1.00 82.50 205 GLY A N 1
ATOM 1534 C CA . GLY A 1 205 ? 36.837 -0.701 -36.219 1.00 82.50 205 GLY A CA 1
ATOM 1535 C C . GLY A 1 205 ? 36.903 -0.211 -34.789 1.00 82.50 205 GLY A C 1
ATOM 1536 O O . GLY A 1 205 ? 37.901 -0.419 -34.096 1.00 82.50 205 GLY A O 1
ATOM 1537 N N . THR A 1 206 ? 35.827 0.433 -34.363 1.00 76.75 206 THR A N 1
ATOM 1538 C CA . THR A 1 206 ? 35.670 0.904 -32.990 1.00 76.75 206 THR A CA 1
ATOM 1539 C C . THR A 1 206 ? 34.380 0.332 -32.432 1.00 76.75 206 THR A C 1
ATOM 1541 O O . THR A 1 206 ? 33.345 0.372 -33.095 1.00 76.75 206 THR A O 1
ATOM 1544 N N . VAL A 1 207 ? 34.439 -0.172 -31.201 1.00 74.12 207 VAL A N 1
ATOM 1545 C CA . VAL A 1 207 ? 33.257 -0.422 -30.374 1.00 74.12 207 VAL A CA 1
ATOM 1546 C C . VAL A 1 207 ? 33.266 0.628 -29.272 1.00 74.12 207 VAL A C 1
ATOM 1548 O O . VAL A 1 207 ? 34.230 0.711 -28.512 1.00 74.12 207 VAL A O 1
ATOM 1551 N N . ALA A 1 208 ? 32.223 1.449 -29.209 1.00 72.06 208 ALA A N 1
ATOM 1552 C CA . ALA A 1 208 ? 32.083 2.502 -28.212 1.00 72.06 208 ALA A CA 1
ATOM 1553 C C . ALA A 1 208 ? 30.714 2.421 -27.536 1.00 72.06 208 ALA A C 1
ATOM 1555 O O . ALA A 1 208 ? 29.693 2.206 -28.186 1.00 72.06 208 ALA A O 1
ATOM 1556 N N . THR A 1 209 ? 30.680 2.640 -26.228 1.00 70.38 209 THR A N 1
ATOM 1557 C CA . THR A 1 209 ? 29.439 2.877 -25.489 1.00 70.38 209 THR A CA 1
ATOM 1558 C C . THR A 1 209 ? 29.027 4.337 -25.681 1.00 70.38 209 THR A C 1
ATOM 1560 O O . THR A 1 209 ? 29.743 5.247 -25.257 1.00 70.38 209 THR A O 1
ATOM 1563 N N . ILE A 1 210 ? 27.885 4.583 -26.322 1.00 68.00 210 ILE A N 1
ATOM 1564 C CA . ILE A 1 210 ? 27.241 5.898 -26.339 1.00 68.00 210 ILE A CA 1
ATOM 1565 C C . ILE A 1 210 ? 26.433 5.979 -25.044 1.00 68.00 210 ILE A C 1
ATOM 1567 O O . ILE A 1 210 ? 25.330 5.451 -24.984 1.00 68.00 210 ILE A O 1
ATOM 1571 N N . GLY A 1 211 ? 27.018 6.572 -24.002 1.00 61.62 211 GLY A N 1
ATOM 1572 C CA . GLY A 1 211 ? 26.404 6.702 -22.676 1.00 61.62 211 GLY A CA 1
ATOM 1573 C C . GLY A 1 211 ? 26.786 5.592 -21.687 1.00 61.62 211 GLY A C 1
ATOM 1574 O O . GLY A 1 211 ? 27.358 4.571 -22.061 1.00 61.62 211 GLY A O 1
ATOM 1575 N N . ALA A 1 212 ? 26.483 5.814 -20.406 1.00 56.34 212 ALA A N 1
ATOM 1576 C CA . ALA A 1 212 ? 26.704 4.864 -19.317 1.00 56.34 212 ALA A CA 1
ATOM 1577 C C . ALA A 1 212 ? 25.446 4.766 -18.440 1.00 56.34 212 ALA A C 1
ATOM 1579 O O . ALA A 1 212 ? 24.812 5.784 -18.160 1.00 56.34 212 ALA A O 1
ATOM 1580 N N . VAL A 1 213 ? 25.109 3.554 -17.987 1.00 52.62 213 VAL A N 1
ATOM 1581 C CA . VAL A 1 213 ? 24.183 3.339 -16.864 1.00 52.62 213 VAL A CA 1
ATOM 1582 C C . VAL A 1 213 ? 25.037 3.205 -15.614 1.00 52.62 213 VAL A C 1
ATOM 1584 O O . VAL A 1 213 ? 25.623 2.156 -15.360 1.00 52.62 213 VAL A O 1
ATOM 1587 N N . THR A 1 214 ? 25.163 4.278 -14.844 1.00 49.94 214 THR A N 1
ATOM 1588 C CA . THR A 1 214 ? 25.664 4.189 -13.470 1.00 49.94 214 THR A CA 1
ATOM 1589 C C . THR A 1 214 ? 24.473 3.928 -12.558 1.00 49.94 214 THR A C 1
ATOM 1591 O O . THR A 1 214 ? 23.748 4.863 -12.229 1.00 49.94 214 THR A O 1
ATOM 1594 N N . GLY A 1 215 ? 24.268 2.661 -12.194 1.00 44.78 215 GLY A N 1
ATOM 1595 C CA . GLY A 1 215 ? 23.287 2.230 -11.194 1.00 44.78 215 GLY A CA 1
ATOM 1596 C C . GLY A 1 215 ? 22.174 1.353 -11.764 1.00 44.78 215 GLY A C 1
ATOM 1597 O O . GLY A 1 215 ? 21.264 1.865 -12.414 1.00 44.78 215 GLY A O 1
ATOM 1598 N N . ILE A 1 216 ? 22.268 0.050 -11.495 1.00 44.31 216 ILE A N 1
ATOM 1599 C CA . ILE A 1 216 ? 21.112 -0.818 -11.241 1.00 44.31 216 ILE A CA 1
ATOM 1600 C C . ILE A 1 216 ? 21.168 -1.100 -9.743 1.00 44.31 216 ILE A C 1
ATOM 1602 O O . ILE A 1 216 ? 22.296 -1.410 -9.285 1.00 44.31 216 ILE A O 1
#

Sequence (216 aa):
DNITNNGRLTVANVSNGDTITYLVTKDNGMPLVAMTAEEYTTYITSDNKDGNYSVKVIVTDAAGNTSDALKTFVLDTTNPIFDQQSTTINIPINVPITTIIYDAQATDLNGDADKGITYKIKNADASKFLITADTGIVTYKTIQTSTHDNDTATIVATDTAGNEKEQLITVSVKNIALSTSITWNGIGNDHIVNINEKAMATLSGTVATIGAVTGI

Radius of gyration: 32.06 Å; chains: 1; bounding box: 83×27×94 Å